Protein AF-A0A0D0VH20-F1 (afdb_monomer_lite)

Organism: NCBI:txid1296109

InterPro domains:
  IPR022235 Protein of unknown function DUF3760 [PF12586] (17-55)

pLDDT: mean 70.6, std 14.83, range [40.31, 93.31]

Foldseek 3Di:
DDDDDDDDPCVVVVVCVVCVVVVVVVLLVCLQPPVVVQCPPDPVSVVNNLLNVLCEDEQDVVLCCLCQPNDLVSNVVSLVSQLSHAEYEYEDLVSVCVQWQDQRPPPDPDDDNPDGLLNSNQNYQEYEYEPCSLPPPCVVVVCVVRVPSDPPDGDGSYNQVRHAEYEYEYEPVNLVVPDDAPCVSCVVNPDDHNAYEYEYEDDPDPCVVVSVVSVVPGCPDDHYHYHYDD

Structure (mmCIF, N/CA/C/O backbone):
data_AF-A0A0D0VH20-F1
#
_entry.id   AF-A0A0D0VH20-F1
#
loop_
_atom_site.group_PDB
_atom_site.id
_atom_site.type_symbol
_atom_site.label_atom_id
_atom_site.label_alt_id
_atom_site.label_comp_id
_atom_site.label_asym_id
_atom_site.label_entity_id
_atom_site.label_seq_id
_atom_site.pdbx_PDB_ins_code
_atom_site.Cartn_x
_atom_site.Cartn_y
_atom_site.Cartn_z
_atom_site.occupancy
_atom_site.B_iso_or_equiv
_atom_site.auth_seq_id
_atom_site.auth_comp_id
_atom_site.auth_asym_id
_atom_site.auth_atom_id
_atom_site.pdbx_PDB_model_num
ATOM 1 N N . MET A 1 1 ? -42.520 15.000 49.789 1.00 40.31 1 MET A N 1
ATOM 2 C CA . MET A 1 1 ? -42.395 13.555 49.495 1.00 40.31 1 MET A CA 1
ATOM 3 C C . MET A 1 1 ? -41.525 13.397 48.255 1.00 40.31 1 MET A C 1
ATOM 5 O O . MET A 1 1 ? -42.002 13.658 47.162 1.00 40.31 1 MET A O 1
ATOM 9 N N . HIS A 1 2 ? -40.242 13.067 48.417 1.00 44.28 2 HIS A N 1
ATOM 10 C CA . HIS A 1 2 ? -39.347 12.766 47.294 1.00 44.28 2 HIS A CA 1
ATOM 11 C C . HIS A 1 2 ? -39.369 11.258 47.040 1.00 44.28 2 HIS A C 1
ATOM 13 O O . HIS A 1 2 ? -38.814 10.485 47.819 1.00 44.28 2 HIS A O 1
ATOM 19 N N . SER A 1 3 ? -40.049 10.834 45.978 1.00 45.22 3 SER A N 1
ATOM 20 C CA . SER A 1 3 ? -40.015 9.450 45.507 1.00 45.22 3 SER A CA 1
ATOM 21 C C . SER A 1 3 ? -38.623 9.135 44.958 1.00 45.22 3 SER A C 1
ATOM 23 O O . SER A 1 3 ? -38.160 9.794 44.026 1.00 45.22 3 SER A O 1
ATOM 25 N N . LYS A 1 4 ? -37.953 8.131 45.536 1.00 52.06 4 LYS A N 1
ATOM 26 C CA . LYS A 1 4 ? -36.734 7.549 44.957 1.00 52.06 4 LYS A CA 1
ATOM 27 C C . LYS A 1 4 ? -37.034 7.052 43.534 1.00 52.06 4 LYS A C 1
ATOM 29 O O . LYS A 1 4 ? -38.092 6.450 43.337 1.00 52.06 4 LYS A O 1
ATOM 34 N N . PRO A 1 5 ? -36.126 7.264 42.565 1.00 56.03 5 PRO A N 1
ATOM 35 C CA . PRO A 1 5 ? -36.267 6.673 41.242 1.00 56.03 5 PRO A CA 1
ATOM 36 C C . PRO A 1 5 ? -36.263 5.138 41.349 1.00 56.03 5 PRO A C 1
ATOM 38 O O . PRO A 1 5 ? -35.607 4.590 42.245 1.00 56.03 5 PRO A O 1
ATOM 41 N N . PRO A 1 6 ? -37.005 4.441 40.472 1.00 56.81 6 PRO A N 1
ATOM 42 C CA . PRO A 1 6 ? -37.076 2.989 40.494 1.00 56.81 6 PRO A CA 1
ATOM 43 C C . PRO A 1 6 ? -35.687 2.382 40.235 1.00 56.81 6 PRO A C 1
ATOM 45 O O . PRO A 1 6 ? -34.868 2.984 39.533 1.00 56.81 6 PRO A O 1
A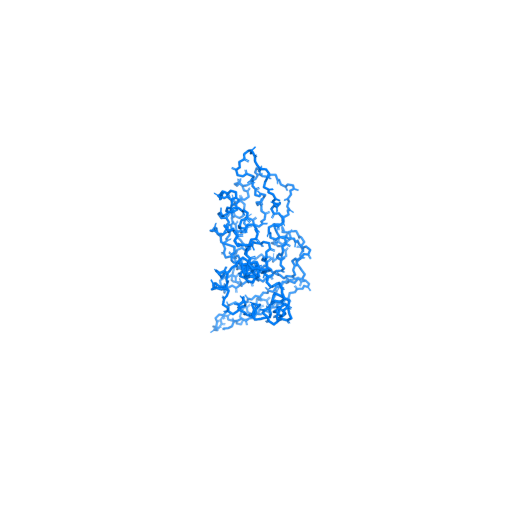TOM 48 N N . PRO A 1 7 ? -35.392 1.203 40.808 1.00 57.69 7 PRO A N 1
ATOM 49 C CA . PRO A 1 7 ? -34.126 0.527 40.579 1.00 57.69 7 PRO A CA 1
ATOM 50 C C . PRO A 1 7 ? -33.990 0.204 39.089 1.00 57.69 7 PRO A C 1
ATOM 52 O O . PRO A 1 7 ? -34.867 -0.420 38.497 1.00 57.69 7 PRO A O 1
ATOM 55 N N . ILE A 1 8 ? -32.887 0.650 38.483 1.00 61.88 8 ILE A N 1
ATOM 56 C CA . ILE A 1 8 ? -32.530 0.292 37.109 1.00 61.88 8 ILE A CA 1
ATOM 57 C C . ILE A 1 8 ? -32.317 -1.218 37.089 1.00 61.88 8 ILE A C 1
ATOM 59 O O . ILE A 1 8 ? -31.363 -1.722 37.690 1.00 61.88 8 ILE A O 1
ATOM 63 N N . ASP A 1 9 ? -33.218 -1.928 36.421 1.00 52.12 9 ASP A N 1
ATOM 64 C CA . ASP A 1 9 ? -33.131 -3.368 36.256 1.00 52.12 9 ASP A CA 1
ATOM 65 C C . ASP A 1 9 ? -31.939 -3.709 35.348 1.00 52.12 9 ASP A C 1
ATOM 67 O O . ASP A 1 9 ? -31.999 -3.657 34.119 1.00 52.12 9 ASP A O 1
ATOM 71 N N . ARG A 1 10 ? -30.798 -4.012 35.975 1.00 53.91 10 ARG A N 1
ATOM 72 C CA . ARG A 1 10 ? -29.554 -4.398 35.293 1.00 53.91 10 ARG A CA 1
ATOM 73 C C . ARG A 1 10 ? -29.619 -5.815 34.701 1.00 53.91 10 ARG A C 1
ATOM 75 O O . ARG A 1 10 ? -28.639 -6.250 34.097 1.00 53.91 10 ARG A O 1
ATOM 82 N N . SER A 1 11 ? -30.728 -6.545 34.870 1.00 53.12 11 SER A N 1
ATOM 83 C CA . SER A 1 11 ? -30.891 -7.905 34.339 1.00 53.12 11 SER A CA 1
ATOM 84 C C . SER A 1 11 ? -31.030 -7.931 32.812 1.00 53.12 11 SER A C 1
ATOM 86 O O . SER A 1 11 ? -30.447 -8.804 32.168 1.00 53.12 11 SER A O 1
ATOM 88 N N . ALA A 1 12 ? -31.675 -6.919 32.219 1.00 51.84 12 ALA A N 1
ATOM 89 C CA . ALA A 1 12 ? -31.838 -6.800 30.769 1.00 51.84 12 ALA A CA 1
ATOM 90 C C . ALA A 1 12 ? -30.487 -6.700 30.035 1.00 51.84 12 ALA A C 1
ATOM 92 O O . ALA A 1 12 ? -30.288 -7.333 29.002 1.00 51.84 12 ALA A O 1
ATOM 93 N N . GLY A 1 13 ? -29.509 -5.993 30.615 1.00 53.09 13 GLY A N 1
ATOM 94 C CA . GLY A 1 13 ? -28.159 -5.883 30.048 1.00 53.09 13 GLY A CA 1
ATOM 95 C C . GLY A 1 13 ? -27.392 -7.211 29.988 1.00 53.09 13 GLY A C 1
ATOM 96 O O . GLY A 1 13 ? -26.509 -7.363 29.151 1.00 53.09 13 GLY A O 1
ATOM 97 N N . ARG A 1 14 ? -27.738 -8.198 30.830 1.00 54.22 14 ARG A N 1
ATOM 98 C CA . ARG A 1 14 ? -27.116 -9.535 30.807 1.00 54.22 14 ARG A CA 1
ATOM 99 C C . ARG A 1 14 ? -27.754 -10.482 29.790 1.00 54.22 14 ARG A C 1
ATOM 101 O O . ARG A 1 14 ? -27.062 -11.370 29.308 1.00 54.22 14 ARG A O 1
ATOM 108 N N . GLN A 1 15 ? -29.033 -10.305 29.450 1.00 59.50 15 GLN A N 1
ATOM 109 C CA . GLN A 1 15 ? -29.715 -11.153 28.461 1.00 59.50 15 GLN A CA 1
ATOM 110 C C . GLN A 1 15 ? -29.234 -10.887 27.030 1.00 59.50 15 GLN A C 1
ATOM 112 O O . GLN A 1 15 ? -29.090 -11.826 26.253 1.00 59.50 15 GLN A O 1
ATOM 117 N N . PHE A 1 16 ? -28.916 -9.634 26.694 1.00 63.12 16 PHE A N 1
ATOM 118 C CA . PHE A 1 16 ? -28.382 -9.293 25.371 1.00 63.12 16 PHE A CA 1
ATOM 119 C C . PHE A 1 16 ? -26.883 -9.575 25.221 1.00 63.12 16 PHE A C 1
ATOM 121 O O . PHE A 1 16 ? -26.422 -9.728 24.096 1.00 63.12 16 PHE A O 1
ATOM 128 N N . ALA A 1 17 ? -26.142 -9.735 26.323 1.00 70.88 17 ALA A N 1
ATOM 129 C CA . ALA A 1 17 ? -24.719 -10.080 26.274 1.00 70.88 17 ALA A CA 1
ATOM 130 C C . ALA A 1 17 ? -24.460 -11.429 25.574 1.00 70.88 17 ALA A C 1
ATOM 132 O O . ALA A 1 17 ? -23.443 -11.617 24.914 1.00 70.88 17 ALA A O 1
ATOM 133 N N . ALA A 1 18 ? -25.414 -12.364 25.647 1.00 77.31 18 ALA A N 1
ATOM 134 C CA . ALA A 1 18 ? -25.343 -13.630 24.915 1.00 77.31 18 ALA A CA 1
ATOM 135 C C . ALA A 1 18 ? -25.410 -13.454 23.382 1.00 77.31 18 ALA A C 1
ATOM 137 O O . ALA A 1 18 ? -24.982 -14.339 22.645 1.00 77.31 18 ALA A O 1
ATOM 138 N N . LEU A 1 19 ? -25.936 -12.322 22.901 1.00 81.19 19 LEU A N 1
ATOM 139 C CA . LEU A 1 19 ? -26.031 -11.981 21.480 1.00 81.19 19 LEU A CA 1
ATOM 140 C C . LEU A 1 19 ? -24.857 -11.125 20.990 1.00 81.19 19 LEU A C 1
ATOM 142 O O . LEU A 1 19 ? -24.761 -10.886 19.786 1.00 81.19 19 LEU A O 1
ATOM 146 N N . ASP A 1 20 ? -23.952 -10.697 21.875 1.00 82.00 20 ASP A N 1
ATOM 147 C CA . ASP A 1 20 ? -22.769 -9.920 21.491 1.00 82.00 20 ASP A CA 1
ATOM 148 C C . ASP A 1 20 ? -21.909 -10.619 20.418 1.00 82.00 20 ASP A C 1
ATOM 150 O O . ASP A 1 20 ? -21.532 -9.940 19.462 1.00 82.00 20 ASP A O 1
ATOM 154 N N . PRO A 1 21 ? -21.677 -11.951 20.449 1.00 85.12 21 PRO A N 1
ATOM 155 C CA . PRO A 1 21 ? -20.933 -12.626 19.383 1.00 85.12 21 PRO A CA 1
ATOM 156 C C . PRO A 1 21 ? -21.624 -12.536 18.017 1.00 85.12 21 PRO A C 1
ATOM 158 O O . PRO A 1 21 ? -20.978 -12.308 16.999 1.00 85.12 21 PRO A O 1
ATOM 161 N N . VAL A 1 22 ? -22.954 -12.680 17.987 1.00 87.06 22 VAL A N 1
ATOM 162 C CA . VAL A 1 22 ? -23.740 -12.593 16.745 1.00 87.06 22 VAL A CA 1
ATOM 163 C C . VAL A 1 22 ? -23.719 -11.165 16.209 1.00 87.06 22 VAL A C 1
ATOM 165 O O . VAL A 1 22 ? -23.511 -10.945 15.016 1.00 87.06 22 VAL A O 1
ATOM 168 N N . ARG A 1 23 ? -23.890 -10.183 17.099 1.00 85.62 23 ARG A N 1
ATOM 169 C CA . ARG A 1 23 ? -23.770 -8.762 16.773 1.00 85.62 23 ARG A CA 1
ATOM 170 C C . ARG A 1 23 ? -22.397 -8.448 16.183 1.00 85.62 23 ARG A C 1
ATOM 172 O O . ARG A 1 23 ? -22.330 -7.744 15.182 1.00 85.62 23 ARG A O 1
ATOM 179 N N . ASP A 1 24 ? -21.328 -8.959 16.779 1.00 86.44 24 ASP A N 1
ATOM 180 C CA . ASP A 1 24 ? -19.964 -8.719 16.320 1.00 86.44 24 ASP A CA 1
ATOM 181 C C . ASP A 1 24 ? -19.708 -9.305 14.926 1.00 86.44 24 ASP A C 1
ATOM 183 O O . ASP A 1 24 ? -19.163 -8.601 14.081 1.00 86.44 24 ASP A O 1
ATOM 187 N N . ILE A 1 25 ? -20.197 -10.516 14.637 1.00 89.00 25 ILE A N 1
ATOM 188 C CA . ILE A 1 25 ? -20.110 -11.120 13.293 1.00 89.00 25 ILE A CA 1
ATOM 189 C C . ILE A 1 25 ? -20.831 -10.257 12.249 1.00 89.00 25 ILE A C 1
ATOM 191 O O . ILE A 1 25 ? -20.290 -9.994 11.174 1.00 89.00 25 ILE A O 1
ATOM 195 N N . ILE A 1 26 ? -22.047 -9.793 12.563 1.00 89.25 26 ILE A N 1
ATOM 196 C CA . ILE A 1 26 ? -22.817 -8.917 11.666 1.00 89.25 26 ILE A CA 1
ATOM 197 C C . ILE A 1 26 ? -22.046 -7.620 11.413 1.00 89.25 26 ILE A C 1
ATOM 199 O O . ILE A 1 26 ? -21.954 -7.168 10.272 1.00 89.25 26 ILE A O 1
ATOM 203 N N . LEU A 1 27 ? -21.474 -7.025 12.461 1.00 88.12 27 LEU A N 1
ATOM 204 C CA . LEU A 1 27 ? -20.684 -5.806 12.333 1.00 88.12 27 LEU A CA 1
ATOM 205 C C . LEU A 1 27 ? -19.423 -6.024 11.495 1.00 88.12 27 LEU A C 1
ATOM 207 O O . LEU A 1 27 ? -19.125 -5.171 10.665 1.00 88.12 27 LEU A O 1
ATOM 211 N N . ASP A 1 28 ? -18.724 -7.147 11.647 1.00 88.81 28 ASP A N 1
ATOM 212 C CA . ASP A 1 28 ? -17.539 -7.462 10.841 1.00 88.81 28 ASP A CA 1
ATOM 213 C C . ASP A 1 28 ? -17.902 -7.614 9.359 1.00 88.81 28 ASP A C 1
ATOM 215 O O . ASP A 1 28 ? -17.234 -7.059 8.487 1.00 88.81 28 ASP A O 1
ATOM 219 N N . HIS A 1 29 ? -19.025 -8.272 9.052 1.00 90.62 29 HIS A N 1
ATOM 220 C CA . HIS A 1 29 ? -19.540 -8.339 7.681 1.00 90.62 29 HIS A CA 1
ATOM 221 C C . HIS A 1 29 ? -19.895 -6.959 7.120 1.00 90.62 29 HIS A C 1
ATOM 223 O O . HIS A 1 29 ? -19.548 -6.647 5.981 1.00 90.62 29 HIS A O 1
ATOM 229 N N . LEU A 1 30 ? -20.543 -6.102 7.911 1.00 89.81 30 LEU A N 1
ATOM 230 C CA . LEU A 1 30 ? -20.869 -4.737 7.494 1.00 89.81 30 LEU A CA 1
ATOM 231 C C . LEU A 1 30 ? -19.623 -3.861 7.310 1.00 89.81 30 LEU A C 1
ATOM 233 O O . LEU A 1 30 ? -19.614 -3.006 6.422 1.00 89.81 30 LEU A O 1
AT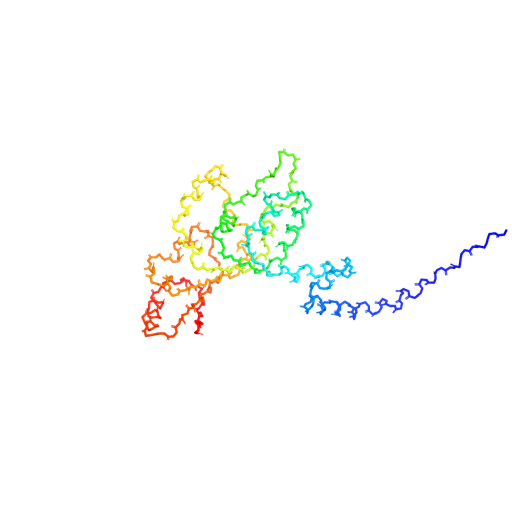OM 237 N N . CYS A 1 31 ? -18.575 -4.068 8.112 1.00 89.94 31 CYS A N 1
ATOM 238 C CA . CYS A 1 31 ? -17.286 -3.399 7.931 1.00 89.94 31 CYS A CA 1
ATOM 239 C C . CYS A 1 31 ? -16.655 -3.775 6.588 1.00 89.94 31 CYS A C 1
ATOM 241 O O . CYS A 1 31 ? -16.113 -2.901 5.927 1.00 89.94 31 CYS A O 1
ATOM 243 N N . ASN A 1 32 ? -16.780 -5.031 6.157 1.00 87.44 32 ASN A N 1
ATOM 244 C CA . ASN A 1 32 ? -16.219 -5.495 4.887 1.00 87.44 32 ASN A CA 1
ATOM 245 C C . ASN A 1 32 ? -17.047 -5.070 3.666 1.00 87.44 32 ASN A C 1
ATOM 247 O O . ASN A 1 32 ? -16.490 -4.672 2.649 1.00 87.44 32 ASN A O 1
ATOM 251 N N . ILE A 1 33 ? -18.378 -5.142 3.748 1.00 91.56 33 ILE A N 1
ATOM 252 C CA . ILE A 1 33 ? -19.257 -4.917 2.586 1.00 91.56 33 ILE A CA 1
ATOM 253 C C . ILE A 1 33 ? -19.578 -3.429 2.386 1.00 91.56 33 ILE A C 1
ATOM 255 O O . ILE A 1 33 ? -19.727 -2.971 1.255 1.00 91.56 33 ILE A O 1
ATOM 259 N N . ALA A 1 34 ? -19.719 -2.663 3.471 1.00 91.06 34 ALA A N 1
ATOM 260 C CA . ALA A 1 34 ? -20.123 -1.257 3.417 1.00 91.06 34 ALA A CA 1
ATOM 261 C C . ALA A 1 34 ? -19.309 -0.369 4.380 1.00 91.06 34 ALA A C 1
ATOM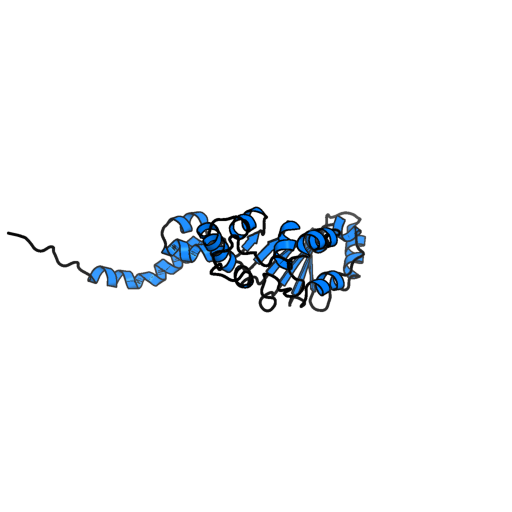 263 O O . ALA A 1 34 ? -19.895 0.363 5.188 1.00 91.06 34 ALA A O 1
ATOM 264 N N . PRO A 1 35 ? -17.967 -0.385 4.301 1.00 87.88 35 PRO A N 1
ATOM 265 C CA . PRO A 1 35 ? -17.105 0.262 5.288 1.00 87.88 35 PRO A CA 1
ATOM 266 C C . PRO A 1 35 ? -17.387 1.764 5.458 1.00 87.88 35 PRO A C 1
ATOM 268 O O . PRO A 1 35 ? -17.501 2.267 6.573 1.00 87.88 35 PRO A O 1
ATOM 271 N N . THR A 1 36 ? -17.591 2.497 4.364 1.00 89.38 36 THR A N 1
ATOM 272 C CA . THR A 1 36 ? -17.820 3.954 4.404 1.00 89.38 36 THR A CA 1
ATOM 273 C C . THR A 1 36 ? -19.111 4.354 5.118 1.00 89.38 36 THR A C 1
ATOM 275 O O . THR A 1 36 ? -19.197 5.451 5.665 1.00 89.38 36 THR A O 1
ATOM 278 N N . ARG A 1 37 ? -20.116 3.472 5.154 1.00 90.81 37 ARG A N 1
ATOM 279 C CA . ARG A 1 37 ? -21.349 3.689 5.926 1.00 90.81 37 ARG A CA 1
ATOM 280 C C . ARG A 1 37 ? -21.174 3.236 7.370 1.00 90.81 37 ARG A C 1
ATOM 282 O O . ARG A 1 37 ? -21.596 3.932 8.289 1.00 90.81 37 ARG A O 1
ATOM 289 N N . THR A 1 38 ? -20.526 2.091 7.568 1.00 90.75 38 THR A N 1
ATOM 290 C CA . THR A 1 38 ? -20.346 1.464 8.882 1.00 90.75 38 THR A CA 1
ATOM 291 C C . THR A 1 38 ? -19.463 2.303 9.809 1.00 90.75 38 THR A C 1
ATOM 293 O O . THR A 1 38 ? -19.775 2.432 10.994 1.00 90.75 38 THR A O 1
ATOM 296 N N . ILE A 1 39 ? -18.429 2.968 9.279 1.00 90.31 39 ILE A N 1
ATOM 297 C CA . ILE A 1 39 ? -17.528 3.835 10.060 1.00 90.31 39 ILE A CA 1
ATOM 298 C C . ILE A 1 39 ? -18.258 4.989 10.773 1.00 90.31 39 ILE A C 1
ATOM 300 O O . ILE A 1 39 ? -17.817 5.432 11.833 1.00 90.31 39 ILE A O 1
ATOM 304 N N . LEU A 1 40 ? -19.396 5.446 10.236 1.00 90.38 40 LEU A N 1
ATOM 305 C CA . LEU A 1 40 ? -20.163 6.583 10.760 1.00 90.38 40 LEU A CA 1
ATOM 306 C C . LEU A 1 40 ? -21.150 6.205 11.876 1.00 90.38 40 LEU A C 1
ATOM 308 O O . LEU A 1 40 ? -21.731 7.088 12.501 1.00 90.38 40 LEU A O 1
ATOM 312 N N . VAL A 1 41 ? -21.366 4.910 12.134 1.00 89.31 41 VAL A N 1
ATOM 313 C CA . VAL A 1 41 ? -22.446 4.447 13.021 1.00 89.31 41 VAL A CA 1
ATOM 314 C C . VAL A 1 41 ? -22.156 4.761 14.490 1.00 89.31 41 VAL A C 1
ATOM 316 O O . VAL A 1 41 ? -23.000 5.316 15.189 1.00 89.31 41 VAL A O 1
ATOM 319 N N . ASN A 1 42 ? -20.987 4.360 14.994 1.00 87.25 42 ASN A N 1
ATOM 320 C CA . ASN A 1 42 ? -20.535 4.636 16.361 1.00 87.25 42 ASN A CA 1
ATOM 321 C C . ASN A 1 42 ? -19.030 4.344 16.515 1.00 87.25 42 ASN A C 1
ATOM 323 O O . ASN A 1 42 ? -18.396 3.764 15.635 1.00 87.25 42 ASN A O 1
ATOM 327 N N . LYS A 1 43 ? -18.467 4.673 17.687 1.00 86.94 43 LYS A N 1
ATOM 328 C CA . LYS A 1 43 ? -17.042 4.467 18.009 1.00 86.94 43 LYS A CA 1
ATOM 329 C C . LYS A 1 43 ? -16.579 3.004 17.917 1.00 86.94 43 LYS A C 1
ATOM 331 O O . LYS A 1 43 ? -15.417 2.762 17.604 1.00 86.94 43 LYS A O 1
ATOM 336 N N . HIS A 1 44 ? -17.448 2.035 18.213 1.00 87.25 44 HIS A N 1
ATOM 337 C CA . HIS A 1 44 ? -17.114 0.607 18.096 1.00 87.25 44 HIS A CA 1
ATOM 338 C C . HIS A 1 44 ? -16.975 0.198 16.630 1.00 87.25 44 HIS A C 1
ATOM 340 O O . HIS A 1 44 ? -15.992 -0.439 16.267 1.00 87.25 44 HIS A O 1
ATOM 346 N N . CYS A 1 45 ? -17.903 0.648 15.783 1.00 88.50 45 CYS A N 1
ATOM 347 C CA . CYS A 1 45 ? -17.842 0.431 14.341 1.00 88.50 45 CYS A CA 1
ATOM 348 C C . CYS A 1 45 ? -16.610 1.121 13.750 1.00 88.50 45 CYS A C 1
ATOM 350 O O . CYS A 1 45 ? -15.839 0.466 13.068 1.00 88.50 45 CYS A O 1
ATOM 352 N N . TYR A 1 46 ? -16.336 2.377 14.126 1.00 88.31 46 TYR A N 1
ATOM 353 C CA . TYR A 1 46 ? -15.126 3.093 13.709 1.00 88.31 46 TYR A CA 1
ATOM 354 C C . TYR A 1 46 ? -13.851 2.266 13.929 1.00 88.31 46 TYR A C 1
ATOM 356 O O . TYR A 1 46 ? -13.085 2.044 12.996 1.00 88.31 46 TYR A O 1
ATOM 364 N N . LYS A 1 47 ? -13.652 1.742 15.146 1.00 88.25 47 LYS A N 1
ATOM 365 C CA . LYS A 1 47 ? -12.463 0.944 15.487 1.00 88.25 47 LYS A CA 1
ATOM 366 C C . LYS A 1 47 ? -12.330 -0.342 14.668 1.00 88.25 47 LYS A C 1
ATOM 368 O O . LYS A 1 47 ? -11.210 -0.765 14.416 1.00 88.25 47 LYS A O 1
ATOM 373 N N . ARG A 1 48 ? -13.446 -0.967 14.286 1.00 89.06 48 ARG A N 1
ATOM 374 C CA . ARG A 1 48 ? -13.455 -2.193 13.470 1.00 89.06 48 ARG A CA 1
ATOM 375 C C . ARG A 1 48 ? -13.299 -1.909 11.981 1.00 89.06 48 ARG A C 1
ATOM 377 O O . ARG A 1 48 ? -12.683 -2.692 11.273 1.00 89.06 48 ARG A O 1
ATOM 384 N N . THR A 1 49 ? -13.844 -0.793 11.509 1.00 90.94 49 THR A N 1
ATOM 385 C CA . THR A 1 49 ? -13.864 -0.457 10.086 1.00 90.94 49 THR A CA 1
ATOM 386 C C . THR A 1 49 ? -12.561 0.171 9.602 1.00 90.94 49 THR A C 1
ATOM 388 O O . THR A 1 49 ? -12.171 -0.082 8.468 1.00 90.94 49 THR A O 1
ATOM 391 N N . VAL A 1 50 ? -11.870 0.964 10.431 1.00 89.31 50 VAL A N 1
ATOM 392 C CA . VAL A 1 50 ? -10.599 1.610 10.046 1.00 89.31 50 VAL A CA 1
ATOM 393 C C . VAL A 1 50 ? -9.568 0.592 9.524 1.00 89.31 50 VAL A C 1
ATOM 395 O O . VAL A 1 50 ? -9.067 0.815 8.425 1.00 89.31 50 VAL A O 1
ATOM 398 N N . PRO A 1 51 ? -9.298 -0.545 10.200 1.00 90.19 51 PRO A N 1
ATOM 399 C CA . PRO A 1 51 ? -8.356 -1.534 9.682 1.00 90.19 51 PRO A CA 1
ATOM 400 C C . PRO A 1 51 ? -8.721 -2.099 8.307 1.00 90.19 51 PRO A C 1
ATOM 402 O O . PRO A 1 51 ? -7.836 -2.349 7.503 1.00 90.19 51 PRO A O 1
ATOM 405 N N . VAL A 1 52 ? -10.018 -2.276 8.037 1.00 89.69 52 VAL A N 1
ATOM 406 C CA . VAL A 1 52 ? -10.521 -2.794 6.756 1.00 89.69 52 VAL A CA 1
ATOM 407 C C . VAL A 1 52 ? -10.387 -1.743 5.653 1.00 89.69 52 VAL A C 1
ATOM 409 O O . VAL A 1 52 ? -9.947 -2.047 4.552 1.00 89.69 52 VAL A O 1
ATOM 412 N N . LEU A 1 53 ? -10.736 -0.486 5.947 1.00 88.75 53 LEU A N 1
ATOM 413 C CA . LEU A 1 53 ? -10.652 0.617 4.984 1.00 88.75 53 LEU A CA 1
ATOM 414 C C . LEU A 1 53 ? -9.228 0.911 4.531 1.00 88.75 53 LEU A C 1
ATOM 416 O O . LEU A 1 53 ? -9.024 1.270 3.377 1.00 88.75 53 LEU A O 1
ATOM 420 N N . TYR A 1 54 ? -8.279 0.804 5.456 1.00 89.31 54 TYR A N 1
ATOM 421 C CA . TYR A 1 54 ? -6.884 1.142 5.215 1.00 89.31 54 TYR A CA 1
ATOM 422 C C . TYR A 1 54 ? -6.003 -0.089 5.014 1.00 89.31 54 TYR A C 1
ATOM 424 O O . TYR A 1 54 ? -4.793 0.063 4.974 1.00 89.31 54 TYR A O 1
ATOM 432 N N . GLU A 1 55 ? -6.566 -1.293 4.850 1.00 91.94 55 GLU A N 1
ATOM 433 C CA . GLU A 1 55 ? -5.779 -2.499 4.548 1.00 91.94 55 GLU A CA 1
ATOM 434 C C . GLU A 1 55 ? -4.962 -2.324 3.259 1.00 91.94 55 GLU A C 1
ATOM 436 O O . GLU A 1 55 ? -3.803 -2.746 3.181 1.00 91.94 55 GLU A O 1
ATOM 441 N N . LYS A 1 56 ? -5.560 -1.657 2.265 1.00 92.69 56 LYS A N 1
ATOM 442 C CA . LYS A 1 56 ? -4.916 -1.261 1.015 1.00 92.69 56 LYS A CA 1
ATOM 443 C C . LYS A 1 56 ? -4.954 0.253 0.873 1.00 92.69 56 LYS A C 1
ATOM 445 O O . LYS A 1 56 ? -6.010 0.854 1.062 1.00 92.69 56 LYS A O 1
ATOM 450 N N . ALA A 1 57 ? -3.830 0.864 0.521 1.00 90.94 57 ALA A N 1
ATOM 451 C CA . ALA A 1 57 ? -3.759 2.308 0.339 1.00 90.94 57 ALA A CA 1
ATOM 452 C C . ALA A 1 57 ? -2.881 2.691 -0.849 1.00 90.94 57 ALA A C 1
ATOM 454 O O . ALA A 1 57 ? -1.819 2.111 -1.054 1.00 90.94 57 ALA A O 1
ATOM 455 N N . LEU A 1 58 ? -3.311 3.727 -1.568 1.00 90.56 58 LEU A N 1
ATOM 456 C CA . LEU A 1 58 ? -2.490 4.431 -2.542 1.00 90.56 58 LEU A CA 1
ATOM 457 C C . LEU A 1 58 ? -1.693 5.526 -1.831 1.00 90.56 58 LEU A C 1
ATOM 459 O O . LEU A 1 58 ? -2.271 6.469 -1.274 1.00 90.56 58 LEU A O 1
ATOM 463 N N . LEU A 1 59 ? -0.368 5.420 -1.860 1.00 86.38 59 LEU A N 1
ATOM 464 C CA . LEU A 1 59 ? 0.533 6.443 -1.361 1.00 86.38 59 LEU A CA 1
ATOM 465 C C . LEU A 1 59 ? 0.557 7.616 -2.337 1.00 86.38 59 LEU A C 1
ATOM 467 O O . LEU A 1 59 ? 1.374 7.664 -3.247 1.00 86.38 59 LEU A O 1
ATOM 471 N N . SER A 1 60 ? -0.328 8.580 -2.105 1.00 83.19 60 SER A N 1
ATOM 472 C CA . SER A 1 60 ? -0.388 9.822 -2.872 1.00 83.19 60 SER A CA 1
ATOM 473 C C . SER A 1 60 ? 0.215 10.997 -2.093 1.00 83.19 60 SER A C 1
ATOM 475 O O . SER A 1 60 ? 0.235 10.981 -0.855 1.00 83.19 60 SER A O 1
ATOM 477 N N . PRO A 1 61 ? 0.627 12.084 -2.770 1.00 75.69 61 PRO A N 1
ATOM 478 C CA . PRO A 1 61 ? 1.068 13.307 -2.096 1.00 75.69 61 PRO A CA 1
ATOM 479 C C . PRO A 1 61 ? 0.025 13.875 -1.120 1.00 75.69 61 PRO A C 1
ATOM 481 O O . PRO A 1 61 ? 0.380 14.462 -0.101 1.00 75.69 61 PRO A O 1
ATOM 484 N N . TYR A 1 62 ? -1.267 13.669 -1.394 1.00 79.12 62 TYR A N 1
ATOM 485 C CA . TYR A 1 62 ? -2.355 14.085 -0.506 1.00 79.12 62 TYR A CA 1
ATOM 486 C C . TYR A 1 62 ? -2.407 13.271 0.785 1.00 79.12 62 TYR A C 1
ATOM 488 O O . TYR A 1 62 ? -2.667 13.829 1.848 1.00 79.12 62 TYR A O 1
ATOM 496 N N . LEU A 1 63 ? -2.137 11.965 0.709 1.00 80.25 63 LEU A N 1
ATOM 497 C CA . LEU A 1 63 ? -2.037 11.115 1.893 1.00 80.25 63 LEU A CA 1
ATOM 498 C C . LEU A 1 63 ? -0.832 11.520 2.750 1.00 80.25 63 LEU A C 1
ATOM 500 O O . LEU A 1 63 ? -0.931 11.576 3.974 1.00 80.25 63 LEU A O 1
ATOM 504 N N . LEU A 1 64 ? 0.279 11.872 2.098 1.00 75.94 64 LEU A N 1
ATOM 505 C CA . LEU A 1 64 ? 1.483 12.354 2.771 1.00 75.94 64 LEU A CA 1
ATOM 506 C C . LEU A 1 64 ? 1.276 13.698 3.468 1.00 75.94 64 LEU A C 1
ATOM 508 O O . LEU A 1 64 ? 1.840 13.899 4.538 1.00 75.94 64 LEU A O 1
ATOM 512 N N . TYR A 1 65 ? 0.423 14.576 2.932 1.00 75.31 65 TYR A N 1
ATOM 513 C CA . TYR A 1 65 ? 0.148 15.888 3.525 1.00 75.31 65 TYR A CA 1
ATOM 514 C C . TYR A 1 65 ? -0.255 15.800 5.004 1.00 75.31 65 TYR A C 1
ATOM 516 O O . TYR A 1 65 ? 0.225 16.587 5.817 1.00 75.31 65 TYR A O 1
ATOM 524 N N . GLY A 1 66 ? -1.082 14.817 5.378 1.00 73.06 66 GLY A N 1
ATOM 525 C CA . GLY A 1 66 ? -1.503 14.625 6.771 1.00 73.06 66 GLY A CA 1
ATOM 526 C C . GLY A 1 66 ? -0.348 14.298 7.722 1.00 73.06 66 GLY A C 1
ATOM 527 O O . GLY A 1 66 ? -0.443 14.569 8.912 1.00 73.06 66 GLY A O 1
ATOM 528 N N . ILE A 1 67 ? 0.752 13.761 7.195 1.00 73.94 67 ILE A N 1
ATOM 529 C CA . ILE A 1 67 ? 1.956 13.396 7.945 1.00 73.94 67 ILE A CA 1
ATOM 530 C C . ILE A 1 67 ? 3.008 14.511 7.887 1.00 73.94 67 ILE A C 1
ATOM 532 O O . ILE A 1 67 ? 3.720 14.738 8.859 1.00 73.94 67 ILE A O 1
ATOM 536 N N . THR A 1 68 ? 3.127 15.191 6.744 1.00 70.25 68 THR A N 1
ATOM 537 C CA . THR A 1 68 ? 4.218 16.134 6.461 1.00 70.25 68 THR A CA 1
ATOM 538 C C . THR A 1 68 ? 3.836 17.597 6.617 1.00 70.25 68 THR A C 1
ATOM 540 O O . THR A 1 68 ? 4.714 18.445 6.545 1.00 70.25 68 THR A O 1
ATOM 543 N N . CYS A 1 69 ? 2.552 17.933 6.716 1.00 68.12 69 CYS A N 1
ATOM 544 C CA . CYS A 1 69 ? 2.070 19.320 6.741 1.00 68.12 69 CYS A CA 1
ATOM 545 C C . CYS A 1 69 ? 0.829 19.524 7.629 1.00 68.12 69 CYS A C 1
ATOM 547 O O . CYS A 1 69 ? 0.336 20.647 7.730 1.00 68.12 69 CYS A O 1
ATOM 549 N N . GLY A 1 70 ? 0.297 18.455 8.228 1.00 68.50 70 GLY A N 1
ATOM 550 C CA . GLY A 1 70 ? -0.884 18.507 9.084 1.00 68.50 70 GLY A CA 1
ATOM 551 C C . GLY A 1 70 ? -0.595 19.038 10.489 1.00 68.50 70 GLY A C 1
ATOM 552 O O . GLY A 1 70 ? 0.549 19.078 10.940 1.00 68.50 70 GLY A O 1
ATOM 553 N N . ASP A 1 71 ? -1.659 19.422 11.196 1.00 78.19 71 ASP A N 1
ATOM 554 C CA . ASP A 1 71 ? -1.611 19.617 12.649 1.00 78.19 71 ASP A CA 1
ATOM 555 C C . ASP A 1 71 ? -1.458 18.270 13.396 1.00 78.19 71 ASP A C 1
ATOM 557 O O . ASP A 1 71 ? -1.490 17.194 12.796 1.00 78.19 71 ASP A O 1
ATOM 561 N N . GLU A 1 72 ? -1.281 18.313 14.721 1.00 76.62 72 GLU A N 1
ATOM 562 C CA . GLU A 1 72 ? -1.091 17.109 15.547 1.00 76.62 72 GLU A CA 1
ATOM 563 C C . GLU A 1 72 ? -2.247 16.100 15.410 1.00 76.62 72 GLU A C 1
ATOM 565 O O . GLU A 1 72 ? -2.023 14.888 15.357 1.00 76.62 72 GLU A O 1
ATOM 570 N N . GLU A 1 73 ? -3.490 16.577 15.312 1.00 81.19 73 GLU A N 1
ATOM 571 C CA . GLU A 1 73 ? -4.660 15.708 15.189 1.00 81.19 73 GLU A CA 1
ATOM 572 C C . GLU A 1 73 ? -4.693 15.019 13.818 1.00 81.19 73 GLU A C 1
ATOM 574 O O . GLU A 1 73 ? -4.942 13.812 13.720 1.00 81.19 73 GLU A O 1
ATOM 579 N N . GLN A 1 74 ? -4.412 15.771 12.754 1.00 79.38 74 GLN A N 1
ATOM 580 C CA . GLN A 1 74 ? -4.302 15.255 11.393 1.00 79.38 74 GLN A CA 1
ATOM 581 C C . GLN A 1 74 ? -3.173 14.237 11.279 1.00 79.38 74 GLN A C 1
ATOM 583 O O . GLN A 1 74 ? -3.386 13.168 10.697 1.00 79.38 74 GLN A O 1
ATOM 588 N N . TYR A 1 75 ? -2.025 14.518 11.894 1.00 79.50 75 TYR A N 1
ATOM 589 C CA . TYR A 1 75 ? -0.916 13.580 11.980 1.00 79.50 75 TYR A CA 1
ATOM 590 C C . TYR A 1 75 ? -1.351 12.283 12.660 1.00 79.50 75 TYR A C 1
ATOM 592 O O . TYR A 1 75 ? -1.231 11.211 12.071 1.00 79.50 75 TYR A O 1
ATOM 600 N N . LEU A 1 76 ? -1.917 12.363 13.868 1.00 81.00 76 LEU A N 1
ATOM 601 C CA . LEU A 1 76 ? -2.310 11.189 14.651 1.00 81.00 76 LEU A CA 1
ATOM 602 C C . LEU A 1 76 ? -3.333 10.325 13.919 1.00 81.00 76 LEU A C 1
ATOM 604 O O . LEU A 1 76 ? -3.241 9.097 13.923 1.00 81.00 76 LEU A O 1
ATOM 608 N N . ARG A 1 77 ? -4.310 10.960 13.272 1.00 81.81 77 ARG A N 1
ATOM 609 C CA . ARG A 1 77 ? -5.324 10.262 12.481 1.00 81.81 77 ARG A CA 1
ATOM 610 C C . ARG A 1 77 ? -4.720 9.577 11.263 1.00 81.81 77 ARG A C 1
ATOM 612 O O . ARG A 1 77 ? -5.066 8.427 11.001 1.00 81.81 77 ARG A O 1
ATOM 619 N N . THR A 1 78 ? -3.835 10.265 10.546 1.00 84.62 78 THR A N 1
ATOM 620 C CA . THR A 1 78 ? -3.188 9.728 9.343 1.00 84.62 78 THR A CA 1
ATOM 621 C C . THR A 1 78 ? -2.235 8.594 9.709 1.00 84.62 78 THR A C 1
ATOM 623 O O . THR A 1 78 ? -2.317 7.519 9.127 1.00 84.62 78 THR A O 1
ATOM 626 N N . ALA A 1 79 ? -1.408 8.774 10.740 1.00 82.00 79 ALA A N 1
ATOM 627 C CA . ALA A 1 79 ? -0.496 7.751 11.236 1.00 82.00 79 ALA A CA 1
ATOM 628 C C . ALA A 1 79 ? -1.242 6.498 11.724 1.00 82.00 79 ALA A C 1
ATOM 630 O O . ALA A 1 79 ? -0.881 5.388 11.346 1.00 82.00 79 ALA A O 1
ATOM 631 N N . ASN A 1 80 ? -2.319 6.659 12.503 1.00 84.31 80 ASN A N 1
ATOM 632 C CA . ASN A 1 80 ? -3.149 5.540 12.964 1.00 84.31 80 ASN A CA 1
ATOM 633 C C . ASN A 1 80 ? -3.800 4.783 11.793 1.00 84.31 80 ASN A C 1
ATOM 635 O O . ASN A 1 80 ? -3.804 3.559 11.770 1.00 84.31 80 ASN A O 1
ATOM 639 N N . ALA A 1 81 ? -4.311 5.498 10.788 1.00 85.81 81 ALA A N 1
ATOM 640 C CA . ALA A 1 81 ? -4.848 4.863 9.587 1.00 85.81 81 ALA A CA 1
ATOM 641 C C . ALA A 1 81 ? -3.777 4.039 8.851 1.00 85.81 81 ALA A C 1
ATOM 643 O O . ALA A 1 81 ? -4.012 2.883 8.503 1.00 85.81 81 ALA A O 1
ATOM 644 N N . LEU A 1 82 ? -2.582 4.606 8.676 1.00 87.38 82 LEU A N 1
ATOM 645 C CA . LEU A 1 82 ? -1.487 3.973 7.944 1.00 87.38 82 LEU A CA 1
ATOM 646 C C . LEU A 1 82 ? -0.895 2.741 8.643 1.00 87.38 82 LEU A C 1
ATOM 648 O O . LEU A 1 82 ? -0.469 1.814 7.960 1.00 87.38 82 LEU A O 1
ATOM 652 N N . GLN A 1 83 ? -0.972 2.657 9.975 1.00 87.88 83 GLN A N 1
ATOM 653 C CA . GLN A 1 83 ? -0.560 1.463 10.734 1.00 87.88 83 GLN A CA 1
ATOM 654 C C . GLN A 1 83 ? -1.321 0.188 10.334 1.00 87.88 83 GLN A C 1
ATOM 656 O O . GLN A 1 83 ? -0.855 -0.935 10.576 1.00 87.88 83 GLN A O 1
ATOM 661 N N . HIS A 1 84 ? -2.502 0.347 9.738 1.00 90.62 84 HIS A N 1
ATOM 662 C CA . HIS A 1 84 ? -3.322 -0.757 9.263 1.00 90.62 84 HIS A CA 1
ATOM 663 C C . HIS A 1 84 ? -3.033 -1.169 7.817 1.00 90.62 84 HIS A C 1
ATOM 665 O O . HIS A 1 84 ? -3.536 -2.208 7.391 1.00 90.62 84 HIS A O 1
ATOM 671 N N . VAL A 1 85 ? -2.191 -0.426 7.095 1.00 92.12 85 VAL A N 1
ATOM 672 C CA . VAL A 1 85 ? -1.844 -0.739 5.708 1.00 92.12 85 VAL A CA 1
ATOM 673 C C . VAL A 1 85 ? -1.023 -2.020 5.645 1.00 92.12 85 VAL A C 1
ATOM 675 O O . VAL A 1 85 ? -0.013 -2.186 6.334 1.00 92.12 85 VAL A O 1
ATOM 678 N N . ARG A 1 86 ? -1.492 -2.945 4.806 1.00 93.31 86 ARG A N 1
ATOM 679 C CA . ARG A 1 86 ? -0.845 -4.218 4.475 1.00 93.31 86 ARG A CA 1
ATOM 680 C C . ARG A 1 86 ? -0.369 -4.240 3.032 1.00 93.31 86 ARG A C 1
ATOM 682 O O . ARG A 1 86 ? 0.728 -4.735 2.793 1.00 93.31 86 ARG A O 1
ATOM 689 N N . ALA A 1 87 ? -1.136 -3.668 2.106 1.00 93.06 87 ALA A N 1
ATOM 690 C CA . ALA A 1 87 ? -0.705 -3.452 0.729 1.00 93.06 87 ALA A CA 1
ATOM 691 C C . ALA A 1 87 ? -0.646 -1.954 0.423 1.00 93.06 87 ALA A C 1
ATOM 693 O O . ALA A 1 87 ? -1.635 -1.237 0.590 1.00 93.06 87 ALA A O 1
ATOM 694 N N . LEU A 1 88 ? 0.517 -1.487 -0.011 1.00 91.56 88 LEU A N 1
ATOM 695 C CA . LEU A 1 88 ? 0.751 -0.089 -0.336 1.00 91.56 88 LEU A CA 1
ATOM 696 C C . LEU A 1 88 ? 1.062 0.040 -1.826 1.00 91.56 88 LEU A C 1
ATOM 698 O O . LEU A 1 88 ? 2.065 -0.490 -2.298 1.00 91.56 88 LEU A O 1
ATOM 702 N N . GLU A 1 89 ? 0.203 0.755 -2.539 1.00 92.19 89 GLU A N 1
ATOM 703 C CA . GLU A 1 89 ? 0.389 1.108 -3.942 1.00 92.19 89 GLU A CA 1
ATOM 704 C C . GLU A 1 89 ? 1.104 2.459 -4.047 1.00 92.19 89 GLU A C 1
ATOM 706 O O . GLU A 1 89 ? 0.857 3.362 -3.246 1.00 92.19 89 GLU A O 1
ATOM 711 N N . ILE A 1 90 ? 2.002 2.610 -5.016 1.00 87.56 90 ILE A N 1
ATOM 712 C CA . ILE A 1 90 ? 2.758 3.838 -5.252 1.00 87.56 90 ILE A CA 1
ATOM 713 C C . ILE A 1 90 ? 2.731 4.135 -6.741 1.00 87.56 90 ILE A C 1
ATOM 715 O O . ILE A 1 90 ? 3.411 3.482 -7.527 1.00 87.56 90 ILE A O 1
ATOM 719 N N . ASP A 1 91 ? 1.975 5.155 -7.112 1.00 85.00 91 ASP A N 1
ATOM 720 C CA . ASP A 1 91 ? 1.865 5.648 -8.484 1.00 85.00 91 ASP A CA 1
ATOM 721 C C . ASP A 1 91 ? 2.765 6.867 -8.744 1.00 85.00 91 ASP A C 1
ATOM 723 O O . ASP A 1 91 ? 3.053 7.204 -9.891 1.00 85.00 91 ASP A O 1
ATOM 727 N N . ASP A 1 92 ? 3.237 7.522 -7.680 1.00 78.94 92 ASP A N 1
ATOM 728 C CA . ASP A 1 92 ? 3.965 8.782 -7.753 1.00 78.94 92 ASP A CA 1
ATOM 729 C C . ASP A 1 92 ? 5.410 8.658 -7.245 1.00 78.94 92 ASP A C 1
ATOM 731 O O . ASP A 1 92 ? 5.697 8.282 -6.106 1.00 78.94 92 ASP A O 1
ATOM 735 N N . MET A 1 93 ? 6.354 9.084 -8.080 1.00 74.06 93 MET A N 1
ATOM 736 C CA . MET A 1 93 ? 7.780 9.191 -7.749 1.00 74.06 93 MET A CA 1
ATOM 737 C C . MET A 1 93 ? 8.070 10.026 -6.487 1.00 74.06 93 MET A C 1
ATOM 739 O O . MET A 1 93 ? 9.011 9.730 -5.748 1.00 74.06 93 MET A O 1
ATOM 743 N N . ARG A 1 94 ? 7.265 11.053 -6.191 1.00 72.75 94 ARG A N 1
ATOM 744 C CA . ARG A 1 94 ? 7.400 11.874 -4.973 1.00 72.75 94 ARG A CA 1
ATOM 745 C C . ARG A 1 94 ? 7.167 11.037 -3.718 1.00 72.75 94 ARG A C 1
ATOM 747 O O . ARG A 1 94 ? 7.787 11.276 -2.686 1.00 72.75 94 ARG A O 1
ATOM 754 N N . CYS A 1 95 ? 6.314 10.028 -3.824 1.00 76.94 95 CYS A N 1
ATOM 755 C CA . CYS A 1 95 ? 5.984 9.112 -2.745 1.00 76.94 95 CYS A CA 1
ATOM 756 C C . CYS A 1 95 ? 7.062 8.034 -2.553 1.00 76.94 95 CYS A C 1
ATOM 758 O O . CYS A 1 95 ? 7.300 7.604 -1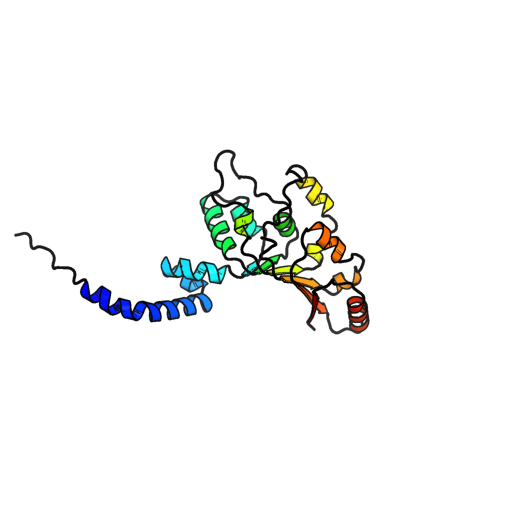.425 1.00 76.94 95 CYS A O 1
ATOM 760 N N . MET A 1 96 ? 7.820 7.688 -3.600 1.00 74.56 96 MET A N 1
ATOM 761 C CA . MET A 1 96 ? 9.036 6.875 -3.446 1.00 74.56 96 MET A CA 1
ATOM 762 C C . MET A 1 96 ? 10.127 7.578 -2.643 1.00 74.56 96 MET A C 1
ATOM 764 O O . MET A 1 96 ? 10.812 6.928 -1.852 1.00 74.56 96 MET A O 1
ATOM 768 N N . ALA A 1 97 ? 10.281 8.894 -2.809 1.00 68.50 97 ALA A N 1
ATOM 769 C CA . ALA A 1 97 ? 11.190 9.670 -1.968 1.00 68.50 97 ALA A CA 1
ATOM 770 C C . ALA A 1 97 ? 10.766 9.597 -0.491 1.00 68.50 97 ALA A C 1
ATOM 772 O O . ALA A 1 97 ? 11.609 9.407 0.384 1.00 68.50 97 ALA A O 1
ATOM 773 N N . PHE A 1 98 ? 9.456 9.638 -0.214 1.00 71.94 98 PHE A N 1
ATOM 774 C CA . PHE A 1 98 ? 8.940 9.445 1.140 1.00 71.94 98 PHE A CA 1
ATOM 775 C C . PHE A 1 98 ? 9.275 8.062 1.714 1.00 71.94 98 PHE A C 1
ATOM 777 O O . PHE A 1 98 ? 9.659 7.962 2.874 1.00 71.94 98 PHE A O 1
ATOM 784 N N . LEU A 1 99 ? 9.179 6.991 0.922 1.00 73.06 99 LEU A N 1
ATOM 785 C CA . LEU A 1 99 ? 9.524 5.651 1.407 1.00 73.06 99 LEU A CA 1
ATOM 786 C C . LEU A 1 99 ? 11.011 5.450 1.699 1.00 73.06 99 LEU A C 1
ATOM 788 O O . LEU A 1 99 ? 11.336 4.672 2.595 1.00 73.06 99 LEU A O 1
ATOM 792 N N . ARG A 1 100 ? 11.889 6.085 0.916 1.00 66.75 100 ARG A N 1
ATOM 793 C CA . ARG A 1 100 ? 13.339 5.844 0.944 1.00 66.75 100 ARG A CA 1
ATOM 794 C C . ARG A 1 100 ? 14.114 6.803 1.843 1.00 66.75 100 ARG A C 1
ATOM 796 O O . ARG A 1 100 ? 15.118 6.392 2.415 1.00 66.75 100 ARG A O 1
ATOM 803 N N . GLU A 1 101 ? 13.720 8.074 1.880 1.00 59.44 101 GLU A N 1
ATOM 804 C CA . GLU A 1 101 ? 14.583 9.156 2.380 1.00 59.44 101 GLU A CA 1
ATOM 805 C C . GLU A 1 101 ? 13.938 10.010 3.476 1.00 59.44 101 GLU A C 1
ATOM 807 O O . GLU A 1 101 ? 14.664 10.618 4.260 1.00 59.44 101 GLU A O 1
ATOM 812 N N . PHE A 1 102 ? 12.605 10.044 3.593 1.00 57.03 102 PHE A N 1
ATOM 813 C CA . PHE A 1 102 ? 11.972 10.841 4.644 1.00 57.03 102 PHE A CA 1
ATOM 814 C C . PHE A 1 102 ? 12.064 10.148 6.006 1.00 57.03 102 PHE A C 1
ATOM 816 O O . PHE A 1 102 ? 11.170 9.403 6.409 1.00 57.03 102 PHE A O 1
ATOM 823 N N . SER A 1 103 ? 13.075 10.526 6.786 1.00 51.66 103 SER A N 1
ATOM 824 C CA . SER A 1 103 ? 12.822 10.763 8.209 1.00 51.66 103 SER A CA 1
ATOM 825 C C . SER A 1 103 ? 11.804 11.899 8.266 1.00 51.66 103 SER A C 1
ATOM 827 O O . SER A 1 103 ? 12.142 13.002 7.850 1.00 51.66 103 SER A O 1
ATOM 829 N N . ILE A 1 104 ? 10.556 11.657 8.682 1.00 51.53 104 ILE A N 1
ATOM 830 C CA . ILE A 1 104 ? 9.558 12.735 8.823 1.00 51.53 104 ILE A CA 1
ATOM 831 C C . ILE A 1 104 ? 10.143 13.746 9.819 1.00 51.53 104 ILE A C 1
ATOM 833 O O . ILE A 1 104 ? 10.244 13.414 11.004 1.00 51.53 104 ILE A O 1
ATOM 837 N N . PRO A 1 105 ? 10.589 14.939 9.374 1.00 43.56 105 PRO A N 1
ATOM 838 C CA . PRO A 1 105 ? 11.137 15.906 10.302 1.00 43.56 105 PRO A CA 1
ATOM 839 C C . PRO A 1 105 ? 9.995 16.369 11.205 1.00 43.56 105 PRO A C 1
ATOM 841 O O . PRO A 1 105 ? 8.868 16.533 10.723 1.00 43.56 105 PRO A O 1
ATOM 844 N N . PRO A 1 106 ? 10.240 16.571 12.507 1.00 44.66 106 PRO A N 1
ATOM 845 C CA . PRO A 1 106 ? 9.201 17.093 13.357 1.00 44.66 106 PRO A CA 1
ATOM 846 C C . PRO A 1 106 ? 8.775 18.476 12.838 1.00 44.66 106 PRO A C 1
ATOM 848 O O . PRO A 1 106 ? 9.610 19.358 12.665 1.00 44.66 106 PRO A O 1
ATOM 851 N N . LEU A 1 107 ? 7.482 18.656 12.540 1.00 45.53 107 LEU A N 1
ATOM 852 C CA . LEU A 1 107 ? 6.941 19.877 11.920 1.00 45.53 107 LEU A CA 1
ATOM 853 C C . LEU A 1 107 ? 7.091 21.136 12.781 1.00 45.53 107 LEU A C 1
ATOM 855 O O . LEU A 1 107 ? 6.866 22.245 12.297 1.00 45.53 107 LEU A O 1
ATOM 859 N N . THR A 1 108 ? 7.468 20.978 14.046 1.00 44.12 108 THR A N 1
ATOM 860 C CA . THR A 1 108 ? 7.749 22.069 14.973 1.00 44.12 108 THR A CA 1
ATOM 861 C C . THR A 1 108 ? 8.910 21.689 15.890 1.00 44.12 108 THR A C 1
ATOM 863 O O . THR A 1 108 ? 9.063 20.528 16.268 1.00 44.12 108 THR A O 1
ATOM 866 N N . ASP A 1 109 ? 9.694 22.684 16.312 1.00 48.59 109 ASP A N 1
ATOM 867 C CA . ASP A 1 109 ? 10.821 22.542 17.251 1.00 48.59 109 ASP A CA 1
ATOM 868 C C . ASP A 1 109 ? 10.416 22.021 18.654 1.00 48.59 109 ASP A C 1
ATOM 870 O O . ASP A 1 109 ? 11.234 22.015 19.571 1.00 48.59 109 ASP A O 1
ATOM 874 N N . SER A 1 110 ? 9.147 21.658 18.892 1.00 43.66 110 SER A N 1
ATOM 875 C CA . SER A 1 110 ? 8.593 21.574 20.254 1.00 43.66 110 SER A CA 1
ATOM 876 C C . SER A 1 110 ? 7.726 20.359 20.582 1.00 43.66 110 SER A C 1
ATOM 878 O O . SER A 1 110 ? 7.284 20.265 21.726 1.00 43.66 110 SER A O 1
ATOM 880 N N . ALA A 1 111 ? 7.481 19.417 19.670 1.00 44.88 111 ALA A N 1
ATOM 881 C CA . ALA A 1 111 ? 6.721 18.218 20.024 1.00 44.88 111 ALA A CA 1
ATOM 882 C C . ALA A 1 111 ? 7.337 16.958 19.400 1.00 44.88 111 ALA A C 1
ATOM 884 O O . ALA A 1 111 ? 7.341 16.831 18.174 1.00 44.88 111 ALA A O 1
ATOM 885 N N . PRO A 1 112 ? 7.854 16.005 20.203 1.00 52.47 112 PRO A N 1
ATOM 886 C CA . PRO A 1 112 ? 8.135 14.677 19.688 1.00 52.47 112 PRO A CA 1
ATOM 887 C C . PRO A 1 112 ? 6.810 14.076 19.221 1.00 52.47 112 PRO A C 1
ATOM 889 O O . PRO A 1 112 ? 5.870 13.937 20.006 1.00 52.47 112 PRO A O 1
ATOM 892 N N . PHE A 1 113 ? 6.723 13.745 17.935 1.00 53.25 113 PHE A N 1
ATOM 893 C CA . PHE A 1 113 ? 5.584 12.996 17.427 1.00 53.25 113 PHE A CA 1
ATOM 894 C C . PHE A 1 113 ? 5.489 11.673 18.200 1.00 53.25 113 PHE A C 1
ATOM 896 O O . PHE A 1 113 ? 6.505 11.003 18.392 1.00 53.25 113 PHE A O 1
ATOM 903 N N . PRO A 1 114 ? 4.294 11.273 18.662 1.00 55.53 114 PRO A N 1
ATOM 904 C CA . PRO A 1 114 ? 4.146 10.114 19.542 1.00 55.53 114 PRO A CA 1
ATOM 905 C C . PRO A 1 114 ? 4.364 8.773 18.826 1.00 55.53 114 PRO A C 1
ATOM 907 O O . PRO A 1 114 ? 4.395 7.732 19.479 1.00 55.53 114 PRO A O 1
ATOM 910 N N . ILE A 1 115 ? 4.481 8.780 17.494 1.00 54.91 115 ILE A N 1
ATOM 911 C CA . ILE A 1 115 ? 4.675 7.595 16.661 1.00 54.91 115 ILE A CA 1
ATOM 912 C C . ILE A 1 115 ? 5.943 7.811 15.838 1.00 54.91 115 ILE A C 1
ATOM 914 O O . ILE A 1 115 ? 6.061 8.790 15.108 1.00 54.91 115 ILE A O 1
ATOM 918 N N . GLU A 1 116 ? 6.899 6.894 15.942 1.00 60.41 116 GLU A N 1
ATOM 919 C CA . GLU A 1 116 ? 8.088 6.958 15.091 1.00 60.41 116 GLU A CA 1
ATOM 920 C C . GLU A 1 116 ? 7.712 6.702 13.617 1.00 60.41 116 GLU A C 1
ATOM 922 O O . GLU A 1 116 ? 6.886 5.822 13.354 1.00 60.41 116 GLU A O 1
ATOM 927 N N . PRO A 1 117 ? 8.332 7.397 12.644 1.00 59.03 117 PRO A N 1
ATOM 928 C CA . PRO A 1 117 ? 8.055 7.247 11.208 1.00 59.03 117 PRO A CA 1
ATOM 929 C C . PRO A 1 117 ? 8.032 5.794 10.712 1.00 59.03 117 PRO A C 1
ATOM 931 O O . PRO A 1 117 ? 7.097 5.375 10.031 1.00 59.03 117 PRO A O 1
ATOM 934 N N . GLN A 1 118 ? 9.006 5.001 11.156 1.00 58.69 118 GLN A N 1
ATOM 935 C CA . GLN A 1 118 ? 9.153 3.572 10.858 1.00 58.69 118 GLN A CA 1
ATOM 936 C C . GLN A 1 118 ? 7.979 2.698 11.334 1.00 58.69 118 GLN A C 1
ATOM 938 O O . GLN A 1 118 ? 7.734 1.622 10.795 1.00 58.69 118 GLN A O 1
ATOM 943 N N . ASN A 1 119 ? 7.201 3.170 12.311 1.00 68.75 119 ASN A N 1
ATOM 944 C CA . ASN A 1 119 ? 6.022 2.467 12.813 1.00 68.75 119 ASN A CA 1
ATOM 945 C C . ASN A 1 119 ? 4.743 2.826 12.045 1.00 68.75 119 ASN A C 1
ATOM 947 O O . ASN A 1 119 ? 3.723 2.170 12.245 1.00 68.75 119 ASN A O 1
ATOM 951 N N . ILE A 1 120 ? 4.770 3.844 11.175 1.00 77.62 120 ILE A N 1
ATOM 952 C CA . ILE A 1 120 ? 3.597 4.278 10.405 1.00 77.62 120 ILE A CA 1
ATOM 953 C C . ILE A 1 120 ? 3.291 3.281 9.286 1.00 77.62 120 ILE A C 1
ATOM 955 O O . ILE A 1 120 ? 2.144 2.877 9.140 1.00 77.62 120 ILE A O 1
ATOM 959 N N . LEU A 1 121 ? 4.307 2.847 8.533 1.00 82.31 121 LEU A N 1
ATOM 960 C CA . LEU A 1 121 ? 4.173 1.852 7.459 1.00 82.31 121 LEU A CA 1
ATOM 961 C C . LEU A 1 121 ? 4.871 0.523 7.791 1.00 82.31 121 LEU A C 1
ATOM 963 O O . LEU A 1 121 ? 4.955 -0.367 6.946 1.00 82.31 121 LEU A O 1
ATOM 967 N N . GLY A 1 122 ? 5.294 0.321 9.044 1.00 79.44 122 GLY A N 1
ATOM 968 C CA . GLY A 1 122 ? 5.877 -0.943 9.511 1.00 79.44 122 GLY A CA 1
ATOM 969 C C . GLY A 1 122 ? 4.936 -2.147 9.372 1.00 79.44 122 GLY A C 1
ATOM 970 O O . GLY A 1 122 ? 5.353 -3.292 9.471 1.00 79.44 122 GLY A O 1
ATOM 971 N N . GLY A 1 123 ? 3.646 -1.917 9.127 1.00 86.50 123 GLY A N 1
ATOM 972 C CA . GLY A 1 123 ? 2.667 -2.957 8.860 1.00 86.50 123 GLY A CA 1
ATOM 973 C C . GLY A 1 123 ? 2.667 -3.528 7.439 1.00 86.50 123 GLY A C 1
ATOM 974 O O . GLY A 1 123 ? 2.008 -4.548 7.236 1.00 86.50 123 GLY A O 1
ATOM 975 N N . VAL A 1 124 ? 3.342 -2.886 6.486 1.00 89.00 124 VAL A N 1
ATOM 976 C CA . VAL A 1 124 ? 3.227 -3.206 5.060 1.00 89.00 124 VAL A CA 1
ATOM 977 C C . VAL A 1 124 ? 3.879 -4.555 4.751 1.00 89.00 124 VAL A C 1
ATOM 979 O O . VAL A 1 124 ? 5.031 -4.814 5.090 1.00 89.00 124 VAL A O 1
ATOM 982 N N . GLU A 1 125 ? 3.118 -5.420 4.087 1.00 91.06 125 GLU A N 1
ATOM 983 C CA . GLU A 1 125 ? 3.543 -6.748 3.646 1.00 91.06 125 GLU A CA 1
ATOM 984 C C . GLU A 1 125 ? 3.704 -6.824 2.123 1.00 91.06 125 GLU A C 1
ATOM 986 O O . GLU A 1 125 ? 4.459 -7.664 1.636 1.00 91.06 125 GLU A O 1
ATOM 991 N N . GLN A 1 126 ? 3.021 -5.953 1.378 1.00 90.75 126 GLN A N 1
ATOM 992 C CA . GLN A 1 126 ? 3.075 -5.883 -0.077 1.00 90.75 126 GLN A CA 1
ATOM 993 C C . GLN A 1 126 ? 3.286 -4.436 -0.534 1.00 90.75 126 GLN A C 1
ATOM 995 O O . GLN A 1 126 ? 2.561 -3.537 -0.108 1.00 90.75 126 GLN A O 1
ATOM 1000 N N . LEU A 1 127 ? 4.247 -4.222 -1.430 1.00 88.44 127 LEU A N 1
ATOM 1001 C CA . LEU A 1 127 ? 4.413 -2.965 -2.164 1.00 88.44 127 LEU A CA 1
ATOM 1002 C C . LEU A 1 127 ? 4.019 -3.179 -3.620 1.00 88.44 127 LEU A C 1
ATOM 1004 O O . LEU A 1 127 ? 4.466 -4.146 -4.221 1.00 88.44 127 LEU A O 1
ATOM 1008 N N . GLU A 1 128 ? 3.224 -2.288 -4.188 1.00 90.88 128 GLU A N 1
ATOM 1009 C CA . GLU A 1 128 ? 2.794 -2.335 -5.586 1.00 90.88 128 GLU A CA 1
ATOM 1010 C C . GLU A 1 128 ? 3.158 -1.017 -6.261 1.00 90.88 128 GLU A C 1
ATOM 1012 O O . GLU A 1 128 ? 2.886 0.051 -5.718 1.00 90.88 128 GLU A O 1
ATOM 1017 N N . MET A 1 129 ? 3.843 -1.061 -7.401 1.00 87.81 129 MET A N 1
ATOM 1018 C CA . MET A 1 129 ? 4.231 0.160 -8.111 1.00 87.81 129 MET A CA 1
ATOM 1019 C C . MET A 1 129 ? 4.482 -0.087 -9.602 1.00 87.81 129 MET A C 1
ATOM 1021 O O . MET A 1 129 ? 4.901 -1.186 -9.983 1.00 87.81 129 MET A O 1
ATOM 1025 N N . PRO A 1 130 ? 4.308 0.932 -10.457 1.00 85.25 130 PRO A N 1
ATOM 1026 C CA . PRO A 1 130 ? 4.827 0.916 -11.814 1.00 85.25 130 PRO A CA 1
ATOM 1027 C C . PRO A 1 130 ? 6.352 0.791 -11.842 1.00 85.25 130 PRO A C 1
ATOM 1029 O O . PRO A 1 130 ? 7.074 1.314 -10.989 1.00 85.25 130 PRO A O 1
ATOM 1032 N N . TRP A 1 131 ? 6.867 0.138 -12.874 1.00 77.12 131 TRP A N 1
ATOM 1033 C CA . TRP A 1 131 ? 8.294 -0.013 -13.124 1.00 77.12 131 TRP A CA 1
ATOM 1034 C C . TRP A 1 131 ? 8.995 1.341 -13.274 1.00 77.12 131 TRP A C 1
ATOM 1036 O O . TRP A 1 131 ? 10.067 1.562 -12.703 1.00 77.12 131 TRP A O 1
ATOM 1046 N N . THR A 1 132 ? 8.354 2.290 -13.956 1.00 76.75 132 THR A N 1
ATOM 1047 C CA . THR A 1 132 ? 8.821 3.680 -14.092 1.00 76.75 132 THR A CA 1
ATOM 1048 C C . THR A 1 132 ? 9.127 4.354 -12.753 1.00 76.75 132 THR A C 1
ATOM 1050 O O . THR A 1 132 ? 10.124 5.071 -12.634 1.00 76.75 132 THR A O 1
ATOM 1053 N N . VAL A 1 133 ? 8.310 4.095 -11.730 1.00 76.31 133 VAL A N 1
ATOM 1054 C CA . VAL A 1 133 ? 8.445 4.667 -10.384 1.00 76.31 133 VAL A CA 1
ATOM 1055 C C . VAL A 1 133 ? 9.705 4.141 -9.683 1.00 76.31 133 VAL A C 1
ATOM 1057 O O . VAL A 1 133 ? 10.392 4.895 -8.990 1.00 76.31 133 VAL A O 1
ATOM 1060 N N . LEU A 1 134 ? 10.081 2.881 -9.926 1.00 71.19 134 LEU A N 1
ATOM 1061 C CA . LEU A 1 134 ? 11.326 2.291 -9.422 1.00 71.19 134 LEU A CA 1
ATOM 1062 C C . LEU A 1 134 ? 12.573 2.834 -10.147 1.00 71.19 134 LEU A C 1
ATOM 1064 O O . LEU A 1 134 ? 13.618 3.024 -9.516 1.00 71.19 134 LEU A O 1
ATOM 1068 N N . HIS A 1 135 ? 12.461 3.081 -11.457 1.00 64.31 135 HIS A N 1
ATOM 1069 C CA . HIS A 1 135 ? 13.570 3.397 -12.370 1.00 64.31 135 HIS A CA 1
ATOM 1070 C C . HIS A 1 135 ? 13.768 4.885 -12.670 1.00 64.31 135 HIS A C 1
ATOM 1072 O O . HIS A 1 135 ? 14.449 5.248 -13.635 1.00 64.31 135 HIS A O 1
ATOM 1078 N N . PHE A 1 136 ? 13.204 5.764 -11.849 1.00 62.53 136 PHE A N 1
ATOM 1079 C CA . PHE A 1 136 ? 13.268 7.197 -12.081 1.00 62.53 136 PHE A CA 1
ATOM 1080 C C . PHE A 1 136 ? 14.720 7.717 -12.194 1.00 62.53 136 PHE A C 1
ATOM 1082 O O . PHE A 1 136 ? 15.461 7.792 -11.212 1.00 62.53 136 PHE A O 1
ATOM 1089 N N . ARG A 1 137 ? 15.127 8.098 -13.418 1.00 52.03 137 ARG A N 1
ATOM 1090 C CA . ARG A 1 137 ? 16.508 8.493 -13.778 1.00 52.03 137 ARG A CA 1
ATOM 1091 C C . ARG A 1 137 ? 17.023 9.738 -13.051 1.00 52.03 137 ARG A C 1
ATOM 1093 O O . ARG A 1 137 ? 18.231 9.891 -12.922 1.00 52.03 137 ARG A O 1
ATOM 1100 N N . ASN A 1 138 ? 16.140 10.604 -12.552 1.00 53.38 138 ASN A N 1
ATOM 1101 C CA . ASN A 1 138 ? 16.525 11.827 -11.835 1.00 53.38 138 ASN A CA 1
ATOM 1102 C C . ASN A 1 138 ? 16.566 11.629 -10.312 1.00 53.38 138 ASN A C 1
ATOM 1104 O O . ASN A 1 138 ? 16.397 12.589 -9.556 1.00 53.38 138 ASN A O 1
ATOM 1108 N N . TRP A 1 139 ? 16.794 10.395 -9.849 1.00 57.47 139 TRP A N 1
ATOM 1109 C CA . TRP A 1 139 ? 17.019 10.121 -8.430 1.00 57.47 139 TRP A CA 1
ATOM 1110 C C . TRP A 1 139 ? 18.128 11.005 -7.849 1.00 57.47 139 TRP A C 1
ATOM 1112 O O . TRP A 1 139 ? 17.968 11.555 -6.765 1.00 57.47 139 TRP A O 1
ATOM 1122 N N . ASP A 1 140 ? 19.198 11.242 -8.609 1.00 56.97 140 ASP A N 1
ATOM 1123 C CA . ASP A 1 140 ? 20.300 12.108 -8.180 1.00 56.97 140 ASP A CA 1
ATOM 1124 C C . ASP A 1 140 ? 19.857 13.555 -7.903 1.00 56.97 140 ASP A C 1
ATOM 1126 O O . ASP A 1 140 ? 20.394 14.202 -7.005 1.00 56.97 140 ASP A O 1
ATOM 1130 N N . SER A 1 141 ? 18.840 14.062 -8.611 1.00 58.28 141 SER A N 1
ATOM 1131 C CA . SER A 1 141 ? 18.280 15.397 -8.360 1.00 58.28 141 SER A CA 1
ATOM 1132 C C . SER A 1 141 ? 17.472 15.451 -7.063 1.00 58.28 141 SER A C 1
ATOM 1134 O O . SER A 1 141 ? 17.579 16.428 -6.326 1.00 58.28 141 SER A O 1
ATOM 1136 N N . TYR A 1 142 ? 16.703 14.402 -6.754 1.00 56.28 142 TYR A N 1
ATOM 1137 C CA . TYR A 1 142 ? 16.002 14.286 -5.470 1.00 56.28 142 TYR A CA 1
ATOM 1138 C C . TYR A 1 142 ? 17.002 14.131 -4.326 1.00 56.28 142 TYR A C 1
ATOM 1140 O O . TYR A 1 142 ? 16.991 14.923 -3.386 1.00 56.28 142 TYR A O 1
ATOM 1148 N N . ARG A 1 143 ? 17.962 13.217 -4.473 1.00 56.47 143 ARG A N 1
ATOM 1149 C CA . ARG A 1 143 ? 19.045 13.009 -3.512 1.00 56.47 143 ARG A CA 1
ATOM 1150 C C . ARG A 1 143 ? 19.811 14.298 -3.219 1.00 56.47 143 ARG A C 1
ATOM 1152 O O . ARG A 1 143 ? 20.166 14.535 -2.072 1.00 56.47 143 ARG A O 1
ATOM 1159 N N . TYR A 1 144 ? 20.048 15.146 -4.222 1.00 56.19 144 TYR A N 1
ATOM 1160 C CA . TYR A 1 144 ? 20.693 16.450 -4.038 1.00 56.19 144 TYR A CA 1
ATOM 1161 C C . TYR A 1 144 ? 19.854 17.423 -3.194 1.00 56.19 144 TYR A C 1
ATOM 1163 O O . TYR A 1 144 ? 20.403 18.146 -2.364 1.00 56.19 144 TYR A O 1
ATOM 1171 N N . ILE A 1 145 ? 18.528 17.430 -3.359 1.00 56.16 145 ILE A N 1
ATOM 1172 C CA . ILE A 1 145 ? 17.623 18.262 -2.549 1.00 56.16 145 ILE A CA 1
ATOM 1173 C C . ILE A 1 145 ? 17.611 17.779 -1.090 1.00 56.16 145 ILE A C 1
ATOM 1175 O O . ILE A 1 145 ? 17.623 18.599 -0.171 1.00 56.16 145 ILE A O 1
ATOM 1179 N N . TYR A 1 146 ? 17.661 16.463 -0.869 1.00 53.22 146 TYR A N 1
ATOM 1180 C CA . TYR A 1 146 ? 17.524 15.846 0.457 1.00 53.22 146 TYR A CA 1
ATOM 1181 C C . TYR A 1 146 ? 18.853 15.403 1.098 1.00 53.22 146 TYR A C 1
ATOM 1183 O O . TYR A 1 146 ? 18.863 14.843 2.193 1.00 53.22 146 TYR A O 1
ATOM 1191 N N . GLN A 1 147 ? 19.998 15.725 0.483 1.00 53.00 147 GLN A N 1
ATOM 1192 C CA . GLN A 1 147 ? 21.344 15.322 0.930 1.00 53.00 147 GLN A CA 1
ATOM 1193 C C . GLN A 1 147 ? 21.688 15.731 2.372 1.00 53.00 147 GLN A C 1
ATOM 1195 O O . GLN A 1 147 ? 22.548 15.117 3.002 1.00 53.00 147 GLN A O 1
ATOM 1200 N N . TRP A 1 148 ? 21.011 16.755 2.895 1.00 50.31 148 TRP A N 1
ATOM 1201 C CA . TRP A 1 148 ? 21.229 17.315 4.228 1.00 50.31 148 TRP A CA 1
ATOM 1202 C C . TRP A 1 148 ? 20.581 16.505 5.364 1.00 50.31 148 TRP A C 1
ATOM 1204 O O . TRP A 1 148 ? 20.886 16.768 6.523 1.00 50.31 148 TRP A O 1
ATOM 1214 N N . GLN A 1 149 ? 19.729 15.513 5.070 1.00 53.09 149 GLN A N 1
ATOM 1215 C CA . GLN A 1 149 ? 18.995 14.733 6.085 1.00 53.09 149 GLN A CA 1
ATOM 1216 C C . GLN A 1 149 ? 19.787 13.563 6.706 1.00 53.09 149 GLN A C 1
ATOM 1218 O O . GLN A 1 149 ? 19.216 12.741 7.411 1.00 53.09 149 GLN A O 1
ATOM 1223 N N . GLY A 1 150 ? 21.111 13.514 6.515 1.00 47.41 150 GLY A N 1
ATOM 1224 C CA . GLY A 1 150 ? 21.976 12.492 7.110 1.00 47.41 150 GLY A CA 1
ATOM 1225 C C . GLY A 1 150 ? 21.871 11.147 6.385 1.00 47.41 150 GLY A C 1
ATOM 1226 O O . GLY A 1 150 ? 20.862 10.458 6.424 1.00 47.41 150 GLY A O 1
ATOM 1227 N N . GLN A 1 151 ? 22.951 10.738 5.720 1.00 45.75 151 GLN A N 1
ATOM 1228 C CA . GLN A 1 151 ? 23.022 9.501 4.924 1.00 45.75 151 GLN A CA 1
ATOM 1229 C C . GLN A 1 151 ? 22.931 8.195 5.754 1.00 45.75 151 GLN A C 1
ATOM 1231 O O . GLN A 1 151 ? 22.991 7.114 5.168 1.00 45.75 151 GLN A O 1
ATOM 1236 N N . GLU A 1 152 ? 22.830 8.263 7.087 1.00 43.34 152 GLU A N 1
ATOM 1237 C CA . GLU A 1 152 ? 23.161 7.140 7.981 1.00 43.34 152 GLU A CA 1
ATOM 1238 C C . GLU A 1 152 ? 21.978 6.325 8.522 1.00 43.34 152 GLU A C 1
ATOM 1240 O O . GLU A 1 152 ? 22.206 5.270 9.105 1.00 43.34 152 GLU A O 1
ATOM 1245 N N . GLN A 1 153 ? 20.723 6.711 8.284 1.00 45.44 153 GLN A N 1
ATOM 1246 C CA . GLN A 1 153 ? 19.571 5.882 8.672 1.00 45.44 153 GLN A CA 1
ATOM 1247 C C . GLN A 1 153 ? 18.684 5.591 7.469 1.00 45.44 153 GLN A C 1
ATOM 1249 O O . GLN A 1 153 ? 17.549 6.038 7.356 1.00 45.44 153 GLN A O 1
ATOM 1254 N N . ARG A 1 154 ? 19.238 4.808 6.541 1.00 51.91 154 ARG A N 1
ATOM 1255 C CA . ARG A 1 154 ? 18.461 4.147 5.492 1.00 51.91 154 ARG A CA 1
ATOM 1256 C C . ARG A 1 154 ? 17.616 3.044 6.125 1.00 51.91 154 ARG A C 1
ATOM 1258 O O . ARG A 1 154 ? 18.009 1.881 6.124 1.00 51.91 154 ARG A O 1
ATOM 1265 N N . MET A 1 155 ? 16.468 3.413 6.671 1.00 50.69 155 MET A N 1
ATOM 1266 C CA . MET A 1 155 ? 15.371 2.485 6.887 1.00 50.69 155 MET A CA 1
ATOM 1267 C C . MET A 1 155 ? 14.273 2.888 5.925 1.00 50.69 155 MET A C 1
ATOM 1269 O O . MET A 1 155 ? 13.842 4.038 5.904 1.00 50.69 155 MET A O 1
ATOM 1273 N N . PHE A 1 156 ? 13.838 1.936 5.106 1.00 62.00 156 PHE A N 1
ATOM 1274 C CA . PHE A 1 156 ? 12.534 2.066 4.485 1.00 62.00 156 PHE A CA 1
ATOM 1275 C C . PHE A 1 156 ? 11.546 2.421 5.588 1.00 62.00 156 PHE A C 1
ATOM 1277 O O . PHE A 1 156 ? 11.578 1.823 6.664 1.00 62.00 156 PHE A O 1
ATOM 1284 N N . ASN A 1 157 ? 10.634 3.349 5.315 1.00 68.75 157 ASN A N 1
ATOM 1285 C CA . ASN A 1 157 ? 9.522 3.582 6.237 1.00 68.75 157 ASN A CA 1
ATOM 1286 C C . ASN A 1 157 ? 8.619 2.333 6.381 1.00 68.75 157 ASN A C 1
ATOM 1288 O O . ASN A 1 157 ? 7.724 2.308 7.220 1.00 68.75 157 ASN A O 1
ATOM 1292 N N . VAL A 1 158 ? 8.892 1.286 5.591 1.00 72.06 158 VAL A N 1
ATOM 1293 C CA . VAL A 1 158 ? 8.373 -0.078 5.702 1.00 72.06 158 VAL A CA 1
ATOM 1294 C C . VAL A 1 158 ? 9.372 -0.981 6.431 1.00 72.06 158 VAL A C 1
ATOM 1296 O O . VAL A 1 158 ? 10.566 -0.959 6.143 1.00 72.06 158 VAL A O 1
ATOM 1299 N N . ASP A 1 159 ? 8.868 -1.845 7.310 1.00 75.44 159 ASP A N 1
ATOM 1300 C CA . ASP A 1 159 ? 9.663 -2.879 7.975 1.00 75.44 159 ASP A CA 1
ATOM 1301 C C . ASP A 1 159 ? 10.087 -3.971 6.963 1.00 75.44 159 ASP A C 1
ATOM 1303 O O . ASP A 1 159 ? 9.235 -4.734 6.484 1.00 75.44 159 ASP A O 1
ATOM 1307 N N . PRO A 1 160 ? 11.391 -4.103 6.644 1.00 69.56 160 PRO A N 1
ATOM 1308 C CA . PRO A 1 160 ? 11.865 -5.070 5.654 1.00 69.56 160 PRO A CA 1
ATOM 1309 C C . PRO A 1 160 ? 11.605 -6.524 6.072 1.00 69.56 160 PRO A C 1
ATOM 1311 O O . PRO A 1 160 ? 11.459 -7.396 5.219 1.00 69.56 160 PRO A O 1
ATOM 1314 N N . THR A 1 161 ? 11.481 -6.811 7.373 1.00 75.25 161 THR A N 1
ATOM 1315 C CA . THR A 1 161 ? 11.231 -8.175 7.867 1.00 75.25 161 THR A CA 1
ATOM 1316 C C . THR A 1 161 ? 9.800 -8.650 7.589 1.00 75.25 161 THR A C 1
ATOM 1318 O O . THR A 1 161 ? 9.541 -9.859 7.453 1.00 75.25 161 THR A O 1
ATOM 1321 N N . ARG A 1 162 ? 8.871 -7.692 7.478 1.00 80.81 162 ARG A N 1
ATOM 1322 C CA . ARG A 1 162 ? 7.445 -7.905 7.212 1.00 80.81 162 ARG A CA 1
ATOM 1323 C C . ARG A 1 162 ? 7.096 -7.839 5.738 1.00 80.81 162 ARG A C 1
ATOM 1325 O O . ARG A 1 162 ? 6.132 -8.495 5.351 1.00 80.81 162 ARG A O 1
ATOM 1332 N N . LEU A 1 163 ? 7.886 -7.138 4.928 1.00 81.50 163 LEU A N 1
ATOM 1333 C CA . LEU A 1 163 ? 7.707 -7.092 3.483 1.00 81.50 163 LEU A CA 1
ATOM 1334 C C . LEU A 1 163 ? 7.840 -8.505 2.881 1.00 81.50 163 LEU A C 1
ATOM 1336 O O . LEU A 1 163 ? 8.903 -9.132 2.888 1.00 81.50 163 LEU A O 1
ATOM 1340 N N . LYS A 1 164 ? 6.722 -9.039 2.391 1.00 85.62 164 LYS A N 1
ATOM 1341 C CA . LYS A 1 164 ? 6.620 -10.363 1.770 1.00 85.62 164 LYS A CA 1
ATOM 1342 C C . LYS A 1 164 ? 6.754 -10.268 0.260 1.00 85.62 164 LYS A C 1
ATOM 1344 O O . LYS A 1 164 ? 7.431 -11.110 -0.320 1.00 85.62 164 LYS A O 1
ATOM 1349 N N . GLU A 1 165 ? 6.130 -9.269 -0.355 1.00 85.69 165 GLU A N 1
ATOM 1350 C CA . GLU A 1 165 ? 6.009 -9.179 -1.807 1.00 85.69 165 GLU A CA 1
ATOM 1351 C C . GLU A 1 165 ? 6.221 -7.752 -2.321 1.00 85.69 165 GLU A C 1
ATOM 1353 O O . GLU A 1 165 ? 5.773 -6.777 -1.719 1.00 85.69 165 GLU A O 1
ATOM 1358 N N . VAL A 1 166 ? 6.889 -7.638 -3.466 1.00 83.06 166 VAL A N 1
ATOM 1359 C CA . VAL A 1 166 ? 6.928 -6.411 -4.266 1.00 83.06 166 VAL A CA 1
ATOM 1360 C C . VAL A 1 166 ? 6.348 -6.721 -5.639 1.00 83.06 166 VAL A C 1
ATOM 1362 O O . VAL A 1 166 ? 6.875 -7.573 -6.348 1.00 83.06 166 VAL A O 1
ATOM 1365 N N . VAL A 1 167 ? 5.270 -6.041 -6.009 1.00 86.81 167 VAL A N 1
ATOM 1366 C CA . VAL A 1 167 ? 4.578 -6.161 -7.289 1.00 86.81 167 VAL A CA 1
ATOM 1367 C C . VAL A 1 167 ? 4.980 -4.994 -8.184 1.00 86.81 167 VAL A C 1
ATOM 1369 O O . VAL A 1 167 ? 4.858 -3.831 -7.803 1.00 86.81 167 VAL A O 1
ATOM 1372 N N . LEU A 1 168 ? 5.471 -5.309 -9.379 1.00 82.88 168 LEU A N 1
ATOM 1373 C CA . LEU A 1 168 ? 5.943 -4.337 -10.357 1.00 82.88 168 LEU A CA 1
ATOM 1374 C C . LEU A 1 168 ? 5.099 -4.420 -11.617 1.00 82.88 168 LEU A C 1
ATOM 1376 O O . LEU A 1 168 ? 5.036 -5.472 -12.253 1.00 82.88 168 LEU A O 1
ATOM 1380 N N . HIS A 1 169 ? 4.482 -3.301 -11.974 1.00 85.12 169 HIS A N 1
ATOM 1381 C CA . HIS A 1 169 ? 3.680 -3.163 -13.182 1.00 85.12 169 HIS A CA 1
ATOM 1382 C C . HIS A 1 169 ? 4.596 -2.657 -14.286 1.00 85.12 169 HIS A C 1
ATOM 1384 O O . HIS A 1 169 ? 5.141 -1.563 -14.177 1.00 85.12 169 HIS A O 1
ATOM 1390 N N . VAL A 1 170 ? 4.828 -3.482 -15.300 1.00 77.81 170 VAL A N 1
ATOM 1391 C CA . VAL A 1 170 ? 5.721 -3.163 -16.412 1.00 77.81 170 VAL A CA 1
ATOM 1392 C C . VAL A 1 170 ? 4.871 -2.973 -17.658 1.00 77.81 170 VAL A C 1
ATOM 1394 O O . VAL A 1 170 ? 4.250 -3.931 -18.130 1.00 77.81 170 VAL A O 1
ATOM 1397 N N . ASP A 1 171 ? 4.855 -1.751 -18.175 1.00 78.31 171 ASP A N 1
ATOM 1398 C CA . ASP A 1 171 ? 4.150 -1.414 -19.409 1.00 78.31 171 ASP A CA 1
ATOM 1399 C C . ASP A 1 171 ? 5.044 -1.661 -20.636 1.00 78.31 171 ASP A C 1
ATOM 1401 O O . ASP A 1 171 ? 6.263 -1.808 -20.524 1.00 78.31 171 ASP A O 1
ATOM 1405 N N . GLU A 1 172 ? 4.456 -1.718 -21.832 1.00 70.00 172 GLU A N 1
ATOM 1406 C CA . GLU A 1 172 ? 5.191 -1.994 -23.079 1.00 70.00 172 GLU A CA 1
ATOM 1407 C C . GLU A 1 172 ? 6.37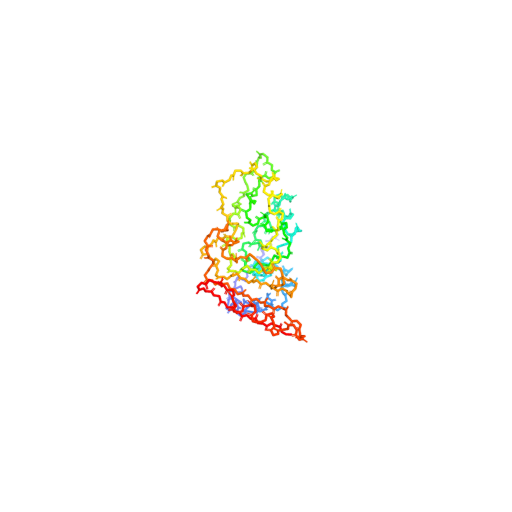0 -1.044 -23.310 1.00 70.00 172 GLU A C 1
ATOM 1409 O O . GLU A 1 172 ? 7.468 -1.487 -23.663 1.00 70.00 172 GLU A O 1
ATOM 1414 N N . ASP A 1 173 ? 6.161 0.247 -23.046 1.00 70.00 173 ASP A N 1
ATOM 1415 C CA . ASP A 1 173 ? 7.192 1.273 -23.182 1.00 70.00 173 ASP A CA 1
ATOM 1416 C C . ASP A 1 173 ? 8.401 0.963 -22.285 1.00 70.00 173 ASP A C 1
ATOM 1418 O O . ASP A 1 173 ? 9.550 1.091 -22.713 1.00 70.00 173 ASP A O 1
ATOM 1422 N N . ASP A 1 174 ? 8.166 0.459 -21.072 1.00 69.38 174 ASP A N 1
ATOM 1423 C CA . ASP A 1 174 ? 9.214 0.131 -20.103 1.00 69.38 174 ASP A CA 1
ATOM 1424 C C . ASP A 1 174 ? 10.082 -1.054 -20.533 1.00 69.38 174 ASP A C 1
ATOM 1426 O O . ASP A 1 174 ? 11.288 -1.077 -20.258 1.00 69.38 174 ASP A O 1
ATOM 1430 N N . ILE A 1 175 ? 9.493 -2.025 -21.240 1.00 64.19 175 ILE A N 1
ATOM 1431 C CA . ILE A 1 175 ? 10.205 -3.189 -21.788 1.00 64.19 175 ILE A CA 1
ATOM 1432 C C . ILE A 1 175 ? 11.224 -2.729 -22.840 1.00 64.19 175 ILE A C 1
ATOM 1434 O O . ILE A 1 175 ? 12.346 -3.243 -22.898 1.00 64.19 175 ILE A O 1
ATOM 1438 N N . LEU A 1 176 ? 10.859 -1.734 -23.654 1.00 58.31 176 LEU A N 1
ATOM 1439 C CA . LEU A 1 176 ? 11.699 -1.202 -24.731 1.00 58.31 176 LEU A CA 1
ATOM 1440 C C . LEU A 1 176 ? 12.867 -0.349 -24.215 1.00 58.31 176 LEU A C 1
ATOM 1442 O O . LEU A 1 176 ? 13.917 -0.296 -24.859 1.00 58.31 176 LEU A O 1
ATOM 1446 N N . PHE A 1 177 ? 12.749 0.251 -23.025 1.00 56.78 177 PHE A N 1
ATOM 1447 C CA . PHE A 1 177 ? 13.851 0.954 -22.348 1.00 56.78 177 PHE A CA 1
ATOM 1448 C C . PHE A 1 177 ? 14.846 0.013 -21.638 1.00 56.78 177 PHE A C 1
ATOM 1450 O O . PHE A 1 177 ? 15.711 0.467 -20.878 1.00 56.78 177 PHE A O 1
ATOM 1457 N N . GLY A 1 178 ? 14.751 -1.291 -21.918 1.00 52.25 178 GLY A N 1
ATOM 1458 C CA . GLY A 1 178 ? 15.532 -2.389 -21.367 1.00 52.25 178 GLY A CA 1
ATOM 1459 C C . GLY A 1 178 ? 17.047 -2.183 -21.373 1.00 52.25 178 GLY A C 1
ATOM 1460 O O . GLY A 1 178 ? 17.736 -2.484 -22.345 1.00 52.25 178 GLY A O 1
ATOM 1461 N N . GLY A 1 179 ? 17.584 -1.751 -20.232 1.00 49.91 179 GLY A N 1
ATOM 1462 C CA . GLY A 1 179 ? 19.032 -1.666 -20.031 1.00 49.91 179 GLY A CA 1
ATOM 1463 C C . GLY A 1 179 ? 19.516 -1.705 -18.582 1.00 49.91 179 GLY A C 1
ATOM 1464 O O . GLY A 1 179 ? 20.713 -1.868 -18.366 1.00 49.91 179 GLY A O 1
ATOM 1465 N N . MET A 1 180 ? 18.640 -1.587 -17.580 1.00 50.47 180 MET A N 1
ATOM 1466 C CA . MET A 1 180 ? 19.052 -1.653 -16.173 1.00 50.47 180 MET A CA 1
ATOM 1467 C C . MET A 1 180 ? 18.584 -2.952 -15.532 1.00 50.47 180 MET A C 1
ATOM 1469 O O . MET A 1 180 ? 17.402 -3.289 -15.574 1.00 50.47 180 MET A O 1
ATOM 1473 N N . SER A 1 181 ? 19.529 -3.692 -14.949 1.00 54.91 181 SER A N 1
ATOM 1474 C CA . SER A 1 181 ? 19.215 -4.908 -14.213 1.00 54.91 181 SER A CA 1
ATOM 1475 C C . SER A 1 181 ? 18.453 -4.529 -12.938 1.00 54.91 181 SER A C 1
ATOM 1477 O O . SER A 1 181 ? 18.914 -3.711 -12.139 1.00 54.91 181 SER A O 1
ATOM 1479 N N . PHE A 1 182 ? 17.273 -5.120 -12.744 1.00 54.34 182 PHE A N 1
ATOM 1480 C CA . PHE A 1 182 ? 16.450 -4.960 -11.538 1.00 54.34 182 PHE A CA 1
ATOM 1481 C C . PHE A 1 182 ? 17.270 -5.133 -10.247 1.00 54.34 182 PHE A C 1
ATOM 1483 O O . PHE A 1 182 ? 17.113 -4.401 -9.271 1.00 54.34 182 PHE A O 1
ATOM 1490 N N . LYS A 1 183 ? 18.200 -6.092 -10.281 1.00 54.44 183 LYS A N 1
ATOM 1491 C CA . LYS A 1 183 ? 19.124 -6.430 -9.201 1.00 54.44 183 LYS A CA 1
ATOM 1492 C C . LYS A 1 183 ? 19.940 -5.227 -8.738 1.00 54.44 183 LYS A C 1
ATOM 1494 O O . LYS A 1 183 ? 20.155 -5.081 -7.541 1.00 54.44 183 LYS A O 1
ATOM 1499 N N . ASP A 1 184 ? 20.372 -4.362 -9.651 1.00 56.78 184 ASP A N 1
ATOM 1500 C CA . ASP A 1 184 ? 21.171 -3.185 -9.308 1.00 56.78 184 ASP A CA 1
ATOM 1501 C C . ASP A 1 184 ? 20.306 -2.050 -8.758 1.00 56.78 184 ASP A C 1
ATOM 1503 O O . ASP A 1 184 ? 20.710 -1.391 -7.800 1.00 56.78 184 ASP A O 1
ATOM 1507 N N . SER A 1 185 ? 19.090 -1.872 -9.284 1.00 57.19 185 SER A N 1
ATOM 1508 C CA . SER A 1 185 ? 18.127 -0.902 -8.751 1.00 57.19 185 SER A CA 1
ATOM 1509 C C . SER A 1 185 ? 17.641 -1.282 -7.353 1.00 57.19 185 SER A C 1
ATOM 1511 O O . SER A 1 185 ? 17.525 -0.404 -6.505 1.00 57.19 185 SER A O 1
ATOM 1513 N N . TRP A 1 186 ? 17.430 -2.572 -7.071 1.00 57.72 186 TRP A N 1
ATOM 1514 C CA . TRP A 1 186 ? 17.016 -3.031 -5.744 1.00 57.72 186 TRP A CA 1
ATOM 1515 C C . TRP A 1 186 ? 18.173 -3.165 -4.749 1.00 57.72 186 TRP A C 1
ATOM 1517 O O . TRP A 1 186 ? 17.996 -2.900 -3.568 1.00 57.72 186 TRP A O 1
ATOM 1527 N N . ARG A 1 187 ? 19.396 -3.494 -5.187 1.00 56.06 187 ARG A N 1
ATOM 1528 C CA . ARG A 1 187 ? 20.579 -3.484 -4.298 1.00 56.06 187 ARG A CA 1
ATOM 1529 C C . ARG A 1 187 ? 20.822 -2.122 -3.650 1.00 56.06 187 ARG A C 1
ATOM 1531 O O . ARG A 1 187 ? 21.360 -2.059 -2.549 1.00 56.06 187 ARG A O 1
ATOM 1538 N N . GLN A 1 188 ? 20.419 -1.036 -4.309 1.00 51.66 188 GLN A N 1
ATOM 1539 C CA . GLN A 1 188 ? 20.475 0.312 -3.735 1.00 51.66 188 GLN A CA 1
ATOM 1540 C C . GLN A 1 188 ? 19.439 0.535 -2.617 1.00 51.66 188 GLN A C 1
ATOM 1542 O O . GLN A 1 188 ? 19.581 1.472 -1.835 1.00 51.66 188 GLN A O 1
ATOM 1547 N N . LEU A 1 189 ? 18.440 -0.346 -2.522 1.00 51.56 189 LEU A N 1
ATOM 1548 C CA . LEU A 1 189 ? 17.297 -0.323 -1.607 1.00 51.56 189 LEU A CA 1
ATOM 1549 C C . LEU A 1 189 ? 17.441 -1.302 -0.432 1.00 51.56 189 LEU A C 1
ATOM 1551 O O . LEU A 1 189 ? 16.489 -1.525 0.300 1.00 51.56 189 LEU A O 1
ATOM 1555 N N . GLY A 1 190 ? 18.625 -1.866 -0.192 1.00 58.78 190 GLY A N 1
ATOM 1556 C CA . GLY A 1 190 ? 18.859 -2.721 0.977 1.00 58.78 190 GLY A CA 1
ATOM 1557 C C . GLY A 1 190 ? 18.488 -4.189 0.751 1.00 58.78 190 GLY A C 1
ATOM 1558 O O . GLY A 1 190 ? 18.837 -4.762 -0.283 1.00 58.78 190 GLY A O 1
ATOM 1559 N N . GLU A 1 191 ? 17.876 -4.830 1.754 1.00 61.00 191 GLU A N 1
ATOM 1560 C CA . GLU A 1 191 ? 17.553 -6.262 1.706 1.00 61.00 191 GLU A CA 1
ATOM 1561 C C . GLU A 1 191 ? 16.506 -6.581 0.624 1.00 61.00 191 GLU A C 1
ATOM 1563 O O . GLU A 1 191 ? 15.573 -5.820 0.360 1.00 61.00 191 GLU A O 1
ATOM 1568 N N . LEU A 1 192 ? 16.687 -7.724 -0.042 1.00 60.62 192 LEU A N 1
ATOM 1569 C CA . LEU A 1 192 ? 15.759 -8.202 -1.066 1.00 60.62 192 LEU A CA 1
ATOM 1570 C C . LEU A 1 192 ? 14.452 -8.675 -0.403 1.00 60.62 192 LEU A C 1
ATOM 1572 O O . LEU A 1 192 ? 14.521 -9.400 0.593 1.00 60.62 192 LEU A O 1
ATOM 1576 N N . PRO A 1 193 ? 13.270 -8.323 -0.944 1.00 67.56 193 PRO A N 1
ATOM 1577 C CA . PRO A 1 193 ? 12.000 -8.854 -0.465 1.00 67.56 193 PRO A CA 1
ATOM 1578 C C . PRO A 1 193 ? 11.957 -10.374 -0.652 1.00 67.56 193 PRO A C 1
ATOM 1580 O O . PRO A 1 193 ? 12.674 -10.942 -1.481 1.00 67.56 193 PRO A O 1
ATOM 1583 N N . LYS A 1 194 ? 11.075 -11.042 0.100 1.00 73.31 194 LYS A N 1
ATOM 1584 C CA . LYS A 1 194 ? 10.924 -12.505 0.025 1.00 73.31 194 LYS A CA 1
ATOM 1585 C C . LYS A 1 194 ? 10.434 -12.975 -1.347 1.00 73.31 194 LYS A C 1
ATOM 1587 O O . LYS A 1 194 ? 10.793 -14.075 -1.754 1.00 73.31 194 LYS A O 1
ATOM 1592 N N . LEU A 1 195 ? 9.629 -12.165 -2.034 1.00 76.62 195 LEU A N 1
ATOM 1593 C CA . LEU A 1 195 ? 9.077 -12.424 -3.361 1.00 76.62 195 LEU A CA 1
ATOM 1594 C C . LEU A 1 195 ? 9.002 -11.122 -4.164 1.00 76.62 195 LEU A C 1
ATOM 1596 O O . LEU A 1 195 ? 8.637 -10.074 -3.630 1.00 76.62 195 LEU A O 1
ATOM 1600 N N . ILE A 1 196 ? 9.293 -11.206 -5.461 1.00 73.75 196 ILE A N 1
ATOM 1601 C CA . ILE A 1 196 ? 8.997 -10.143 -6.424 1.00 73.75 196 ILE A CA 1
ATOM 1602 C C . ILE A 1 196 ? 8.042 -10.699 -7.475 1.00 73.75 196 ILE A C 1
ATOM 1604 O O . ILE A 1 196 ? 8.275 -11.772 -8.033 1.00 73.75 196 ILE A O 1
ATOM 1608 N N . THR A 1 197 ? 6.972 -9.972 -7.759 1.00 79.00 197 THR A N 1
ATOM 1609 C CA . THR A 1 197 ? 6.004 -10.316 -8.795 1.00 79.00 197 THR A CA 1
ATOM 1610 C C . THR A 1 197 ? 6.049 -9.264 -9.887 1.00 79.00 197 THR A C 1
ATOM 1612 O O . THR A 1 197 ? 5.836 -8.084 -9.637 1.00 79.00 197 THR A O 1
ATOM 1615 N N . TYR A 1 198 ? 6.297 -9.693 -11.115 1.00 73.94 198 TYR A N 1
ATOM 1616 C CA . TYR A 1 198 ? 6.234 -8.835 -12.291 1.00 73.94 198 TYR A CA 1
ATOM 1617 C C . TYR A 1 198 ? 4.892 -9.044 -12.980 1.00 73.94 198 TYR A C 1
ATOM 1619 O O . TYR A 1 198 ? 4.545 -10.178 -13.319 1.00 73.94 198 TYR A O 1
ATOM 1627 N N . ILE A 1 199 ? 4.148 -7.963 -13.179 1.00 80.69 199 ILE A N 1
ATOM 1628 C CA . ILE A 1 199 ? 2.909 -7.930 -13.948 1.00 80.69 199 ILE A CA 1
ATOM 1629 C C . ILE A 1 199 ? 3.188 -7.137 -15.216 1.00 80.69 199 ILE A C 1
ATOM 1631 O O . ILE A 1 199 ? 3.360 -5.923 -15.170 1.00 80.69 199 ILE A O 1
ATOM 1635 N N . PHE A 1 200 ? 3.248 -7.837 -16.341 1.00 74.62 200 PHE A N 1
ATOM 1636 C CA . PHE A 1 200 ? 3.429 -7.214 -17.644 1.00 74.62 200 PHE A CA 1
ATOM 1637 C C . PHE A 1 200 ? 2.070 -6.883 -18.249 1.00 74.62 200 PHE A C 1
ATOM 1639 O O . PHE A 1 200 ? 1.254 -7.791 -18.437 1.00 74.62 200 PHE A O 1
ATOM 1646 N N . HIS A 1 201 ? 1.852 -5.606 -18.555 1.00 79.62 201 HIS A N 1
ATOM 1647 C CA . HIS A 1 201 ? 0.682 -5.114 -19.281 1.00 79.62 201 HIS A CA 1
ATOM 1648 C C . HIS A 1 201 ? 1.079 -4.982 -20.748 1.00 79.62 201 HIS A C 1
ATOM 1650 O O . HIS A 1 201 ? 1.791 -4.052 -21.120 1.00 79.62 201 HIS A O 1
ATOM 1656 N N . ILE A 1 202 ? 0.697 -5.966 -21.566 1.00 69.38 202 ILE A N 1
ATOM 1657 C CA . ILE A 1 202 ? 1.106 -6.041 -22.974 1.00 69.38 202 ILE A CA 1
ATOM 1658 C C . ILE A 1 202 ? -0.145 -6.108 -23.842 1.00 69.38 202 ILE A C 1
ATOM 1660 O O . ILE A 1 202 ? -0.994 -6.976 -23.655 1.00 69.38 202 ILE A O 1
ATOM 1664 N N . THR A 1 203 ? -0.238 -5.228 -24.829 1.00 70.38 203 THR A N 1
ATOM 1665 C CA . THR A 1 203 ? -1.249 -5.285 -25.876 1.00 70.38 203 THR A CA 1
ATOM 1666 C C . THR A 1 203 ? -0.927 -6.400 -26.870 1.00 70.38 203 THR A C 1
ATOM 1668 O O . THR A 1 203 ? 0.218 -6.643 -27.257 1.00 70.38 203 THR A O 1
ATOM 1671 N N . ALA A 1 204 ? -1.956 -7.126 -27.307 1.00 62.16 204 ALA A N 1
ATOM 1672 C CA . ALA A 1 204 ? -1.797 -8.199 -28.283 1.00 62.16 204 ALA A CA 1
ATOM 1673 C C . ALA A 1 204 ? -1.445 -7.638 -29.681 1.00 62.16 204 ALA A C 1
ATOM 1675 O O . ALA A 1 204 ? -2.316 -7.458 -30.533 1.00 62.16 204 ALA A O 1
ATOM 1676 N N . SER A 1 205 ? -0.161 -7.373 -29.926 1.00 64.56 205 SER A N 1
ATOM 1677 C CA . SER A 1 205 ? 0.398 -6.966 -31.221 1.00 64.56 205 SER A CA 1
ATOM 1678 C C . SER A 1 205 ? 1.512 -7.927 -31.670 1.00 64.56 205 SER A C 1
ATOM 1680 O O . SER A 1 205 ? 1.987 -8.761 -30.900 1.00 64.56 205 SER A O 1
ATOM 1682 N N . SER A 1 206 ? 1.969 -7.838 -32.924 1.00 54.25 206 SER A N 1
ATOM 1683 C CA . SER A 1 206 ? 3.099 -8.645 -33.428 1.00 54.25 206 SER A CA 1
ATOM 1684 C C . SER A 1 206 ? 4.423 -8.402 -32.681 1.00 54.25 206 SER A C 1
ATOM 1686 O O . SER A 1 206 ? 5.355 -9.192 -32.818 1.00 54.25 206 SER A O 1
ATOM 1688 N N . GLU A 1 207 ? 4.511 -7.341 -31.875 1.00 57.88 207 GLU A N 1
ATOM 1689 C CA . GLU A 1 207 ? 5.661 -7.021 -31.019 1.00 57.88 207 GLU A CA 1
ATOM 1690 C C . GLU A 1 207 ? 5.674 -7.849 -29.715 1.00 57.88 207 GLU A C 1
ATOM 1692 O O . GLU A 1 207 ? 6.718 -7.973 -29.069 1.00 57.88 207 GLU A O 1
ATOM 1697 N N . TYR A 1 208 ? 4.564 -8.530 -29.394 1.00 62.06 208 TYR A N 1
ATOM 1698 C CA . TYR A 1 208 ? 4.406 -9.438 -28.251 1.00 62.06 208 TYR A CA 1
ATOM 1699 C C . TYR A 1 208 ? 5.476 -10.536 -28.200 1.00 62.06 208 TYR A C 1
ATOM 1701 O O . TYR A 1 208 ? 6.030 -10.837 -27.143 1.00 62.06 208 TYR A O 1
ATOM 1709 N N . GLU A 1 209 ? 5.810 -11.136 -29.346 1.00 59.22 209 GLU A N 1
ATOM 1710 C CA . GLU A 1 209 ? 6.768 -12.244 -29.395 1.00 59.22 209 GLU A CA 1
ATOM 1711 C C . GLU A 1 209 ? 8.202 -11.774 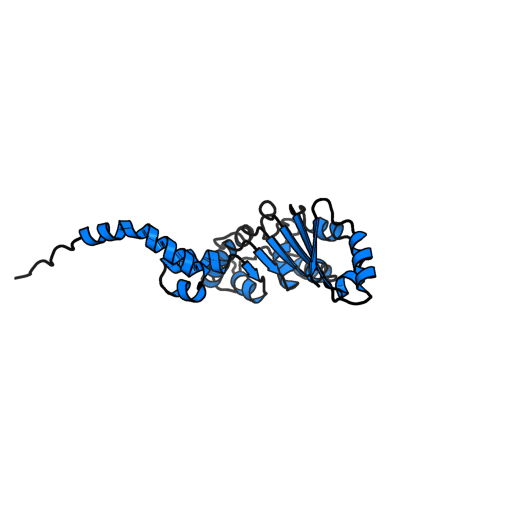-29.091 1.00 59.22 209 GLU A C 1
ATOM 1713 O O . GLU A 1 209 ? 8.998 -12.516 -28.509 1.00 59.22 209 GLU A O 1
ATOM 1718 N N . TYR A 1 210 ? 8.530 -10.530 -29.458 1.00 60.44 210 TYR A N 1
ATOM 1719 C CA . TYR A 1 210 ? 9.817 -9.908 -29.152 1.00 60.44 210 TYR A CA 1
ATOM 1720 C C . TYR A 1 210 ? 9.890 -9.460 -27.691 1.00 60.44 210 TYR A C 1
ATOM 1722 O O . TYR A 1 210 ? 10.894 -9.736 -27.026 1.00 60.44 210 TYR A O 1
ATOM 1730 N N . ALA A 1 211 ? 8.825 -8.836 -27.177 1.00 57.94 211 ALA A N 1
ATOM 1731 C CA . ALA A 1 211 ? 8.707 -8.463 -25.773 1.00 57.94 211 ALA A CA 1
ATOM 1732 C C . ALA A 1 211 ? 8.857 -9.703 -24.880 1.00 57.94 211 ALA A C 1
ATOM 1734 O O . ALA A 1 211 ? 9.793 -9.763 -24.089 1.00 57.94 211 ALA A O 1
ATOM 1735 N N . LEU A 1 212 ? 8.068 -10.761 -25.097 1.00 61.94 212 LEU A N 1
ATOM 1736 C CA . LEU A 1 212 ? 8.128 -12.002 -24.313 1.00 61.94 212 LEU A CA 1
ATOM 1737 C C . LEU A 1 212 ? 9.516 -12.673 -24.363 1.00 61.94 212 LEU A C 1
ATOM 1739 O O . LEU A 1 212 ? 10.041 -13.100 -23.335 1.00 61.94 212 LEU A O 1
ATOM 1743 N N . LYS A 1 213 ? 10.157 -12.731 -25.541 1.00 63.62 213 LYS A N 1
ATOM 1744 C CA . LYS A 1 213 ? 11.533 -13.254 -25.679 1.00 63.62 213 LYS A CA 1
ATOM 1745 C C . LYS A 1 213 ? 12.571 -12.387 -24.970 1.00 63.62 213 LYS A C 1
ATOM 1747 O O . LYS A 1 213 ? 13.607 -12.914 -24.569 1.00 63.62 213 LYS A O 1
ATOM 1752 N N . SER A 1 214 ? 12.335 -11.084 -24.856 1.00 61.03 214 SER A N 1
ATOM 1753 C CA . SER A 1 214 ? 13.203 -10.160 -24.123 1.00 61.03 214 SER A CA 1
ATOM 1754 C C . SER A 1 214 ? 13.001 -10.304 -22.616 1.00 61.03 214 SER A C 1
ATOM 1756 O O . SER A 1 214 ? 13.988 -10.368 -21.891 1.00 61.03 214 SER A O 1
ATOM 1758 N N . LEU A 1 215 ? 11.757 -10.492 -22.161 1.00 60.97 215 LEU A N 1
ATOM 1759 C CA . LEU A 1 215 ? 11.412 -10.783 -20.767 1.00 60.97 215 LEU A CA 1
ATOM 1760 C C . LEU A 1 215 ? 12.117 -12.046 -20.259 1.00 60.97 215 LEU A C 1
ATOM 1762 O O . LEU A 1 215 ? 12.830 -12.012 -19.263 1.00 60.97 215 LEU A O 1
ATOM 1766 N N . LEU A 1 216 ? 12.049 -13.143 -21.013 1.00 61.81 216 LEU A N 1
ATOM 1767 C CA . LEU A 1 216 ? 12.695 -14.411 -20.646 1.00 61.81 216 LEU A CA 1
ATOM 1768 C C . LEU A 1 216 ? 14.234 -14.346 -20.543 1.00 61.81 216 LEU A C 1
ATOM 1770 O O . LEU A 1 216 ? 14.848 -15.305 -20.079 1.00 61.81 216 LEU A O 1
ATOM 1774 N N . LYS A 1 217 ? 14.870 -13.251 -20.982 1.00 60.75 217 LYS A N 1
ATOM 1775 C CA . LYS A 1 217 ? 16.325 -13.048 -20.889 1.00 60.75 217 LYS A CA 1
ATOM 1776 C C . LYS A 1 217 ? 16.765 -12.307 -19.624 1.00 60.75 217 LYS A C 1
ATOM 1778 O O . LYS A 1 217 ? 17.969 -12.254 -19.375 1.00 60.75 217 LYS A O 1
ATOM 1783 N N . TYR A 1 218 ? 15.851 -11.724 -18.847 1.00 61.62 218 TYR A N 1
ATOM 1784 C CA . TYR A 1 218 ? 16.220 -10.987 -17.637 1.00 61.62 218 TYR A CA 1
ATOM 1785 C C . TYR A 1 218 ? 16.528 -11.929 -16.464 1.00 61.62 218 TYR A C 1
ATOM 1787 O O . TYR A 1 218 ? 15.794 -12.877 -16.190 1.00 61.62 218 TYR A O 1
ATOM 1795 N N . ASP A 1 219 ? 17.611 -11.637 -15.734 1.00 59.81 219 ASP A N 1
ATOM 1796 C CA . ASP A 1 219 ? 17.854 -12.208 -14.403 1.00 59.81 219 ASP A CA 1
ATOM 1797 C C . ASP A 1 219 ? 16.940 -11.495 -13.398 1.00 59.81 219 ASP A C 1
ATOM 1799 O O . ASP A 1 219 ? 17.275 -10.430 -12.873 1.00 59.81 219 ASP A O 1
ATOM 1803 N N . TYR A 1 220 ? 15.766 -12.076 -13.157 1.00 59.28 220 TYR A N 1
ATOM 1804 C CA . TYR A 1 220 ? 14.793 -11.592 -12.176 1.00 59.28 220 TYR A CA 1
ATOM 1805 C C . TYR A 1 220 ? 15.185 -11.909 -10.718 1.00 59.28 220 TYR A C 1
ATOM 1807 O O . TYR A 1 220 ? 14.477 -11.528 -9.787 1.00 59.28 220 TYR A O 1
ATOM 1815 N N . GLY A 1 221 ? 16.317 -12.588 -10.492 1.00 56.78 221 GLY A N 1
ATOM 1816 C CA . GLY A 1 221 ? 16.749 -13.027 -9.169 1.00 56.78 221 GLY A CA 1
ATOM 1817 C C . GLY A 1 221 ? 16.079 -14.327 -8.689 1.00 56.78 221 GLY A C 1
ATOM 1818 O O . GLY A 1 221 ? 15.299 -14.946 -9.409 1.00 56.78 221 GLY A O 1
ATOM 1819 N N . PRO A 1 222 ? 16.415 -14.790 -7.469 1.00 50.03 222 PRO A N 1
ATOM 1820 C CA . PRO A 1 222 ? 16.106 -16.148 -7.010 1.00 50.03 222 PRO A CA 1
ATOM 1821 C C . PRO A 1 222 ? 14.631 -16.413 -6.656 1.00 50.03 222 PRO A C 1
ATOM 1823 O O . PRO A 1 222 ? 14.268 -17.578 -6.513 1.00 50.03 222 PRO A O 1
ATOM 1826 N N . VAL A 1 223 ? 13.780 -15.386 -6.510 1.00 58.72 223 VAL A N 1
ATOM 1827 C CA . VAL A 1 223 ? 12.350 -15.553 -6.180 1.00 58.72 223 VAL A CA 1
ATOM 1828 C C . VAL A 1 223 ? 11.501 -14.537 -6.950 1.00 58.72 223 VAL A C 1
ATOM 1830 O O . VAL A 1 223 ? 11.150 -13.476 -6.433 1.00 58.72 223 VAL A O 1
ATOM 1833 N N . ALA A 1 224 ? 11.182 -14.869 -8.200 1.00 65.06 224 ALA A N 1
ATOM 1834 C CA . ALA A 1 224 ? 10.346 -14.047 -9.065 1.00 65.06 224 ALA A CA 1
ATOM 1835 C C . ALA A 1 224 ? 9.133 -14.830 -9.583 1.00 65.06 224 ALA A C 1
ATOM 1837 O O . ALA A 1 224 ? 9.277 -15.937 -10.102 1.00 65.06 224 ALA A O 1
ATOM 1838 N N . THR A 1 225 ? 7.941 -14.244 -9.473 1.00 67.88 225 THR A N 1
ATOM 1839 C CA . THR A 1 225 ? 6.745 -14.696 -10.198 1.00 67.88 225 THR A CA 1
ATOM 1840 C C . THR A 1 225 ? 6.497 -13.753 -11.367 1.00 67.88 225 THR A C 1
ATOM 1842 O O . THR A 1 225 ? 6.530 -12.538 -11.203 1.00 67.88 225 THR A O 1
ATOM 1845 N N . VAL A 1 226 ? 6.227 -14.299 -12.552 1.00 65.81 226 VAL A N 1
ATOM 1846 C CA . VAL A 1 226 ? 5.900 -13.509 -13.745 1.00 65.81 226 VAL A CA 1
ATOM 1847 C C . VAL A 1 226 ? 4.444 -13.759 -14.121 1.00 65.81 226 VAL A C 1
ATOM 1849 O O . VAL A 1 226 ? 4.035 -14.905 -14.307 1.00 65.81 226 VAL A O 1
ATOM 1852 N N . ARG A 1 227 ? 3.659 -12.685 -14.221 1.00 70.62 227 ARG A N 1
ATOM 1853 C CA . ARG A 1 227 ? 2.276 -12.680 -14.703 1.00 70.62 227 ARG A CA 1
ATOM 1854 C C . ARG A 1 227 ? 2.185 -11.777 -15.928 1.00 70.62 227 ARG A C 1
ATOM 1856 O O . ARG A 1 227 ? 2.784 -10.707 -15.959 1.00 70.62 227 ARG A O 1
ATOM 1863 N N . VAL A 1 228 ? 1.427 -12.212 -16.926 1.00 64.88 228 VAL A N 1
ATOM 1864 C CA . VAL A 1 228 ? 1.171 -11.440 -18.147 1.00 64.88 228 VAL A CA 1
ATOM 1865 C C . VAL A 1 228 ? -0.327 -11.193 -18.225 1.00 64.88 228 VAL A C 1
ATOM 1867 O O . VAL A 1 228 ? -1.104 -12.147 -18.141 1.00 64.88 228 VAL A O 1
ATOM 1870 N N . ILE A 1 229 ? -0.714 -9.926 -18.342 1.00 70.62 229 ILE A N 1
ATOM 1871 C CA . ILE A 1 229 ? -2.091 -9.495 -18.578 1.00 70.62 229 ILE A CA 1
ATOM 1872 C C . ILE A 1 229 ? -2.168 -9.042 -20.041 1.00 70.62 229 ILE A C 1
ATOM 1874 O O . ILE A 1 229 ? -1.340 -8.243 -20.479 1.00 70.62 229 ILE A O 1
ATOM 1878 N N . LEU A 1 230 ? -3.115 -9.633 -20.776 1.00 61.72 230 LEU A N 1
ATOM 1879 C CA . LEU A 1 230 ? -3.402 -9.384 -22.194 1.00 61.72 230 LEU A CA 1
ATOM 1880 C C . LEU A 1 230 ? -4.632 -8.487 -22.353 1.00 61.72 230 LEU A C 1
ATOM 1882 O O . LEU A 1 230 ? -5.561 -8.650 -21.525 1.00 61.72 230 LEU A O 1
#

Secondary structure (DSSP, 8-state):
--PPPPP--TTHHHHHHTTHHHHHHHHHHHHHHSHHHHTTT-HHHHHHHHHHHTSEEE--HHHHHHHHT--HHHHHHHHHHHTT-SEEE---HHHHHHHHT-----SSTT---SS-GGGTSTT--EEEEEHHHHT-TTHHHHHHHHGGG-TT----SS-TTT--EEEEEEEHHHHHT--S-HHHHHHTTSSPPSEEEEEEE--SSTTHHHHHHHHTTS---SSEEEEEE-

Radius of gyration: 23.94 Å; chains: 1; bounding box: 66×39×83 Å

Sequence (230 aa):
MHSKPPPIDRSAGRQFAALDPVRDIILDHLCNIAPTRTILVNKHCYKRTVPVLYEKALLSPYLLYGITCGDEEQYLRTANALQHVRALEIDDMRCMAFLREFSIPPLTDSAPFPIEPQNILGGVEQLEMPWTVLHFRNWDSYRYIYQWQGQEQRMFNVDPTRLKEVVLHVDEDDILFGGMSFKDSWRQLGELPKLITYIFHITASSEYEYALKSLLKYDYGPVATVRVIL